Protein AF-0000000072519611 (afdb_homodimer)

Structure (mmCIF, N/CA/C/O backbone):
data_AF-0000000072519611-model_v1
#
loop_
_entity.id
_entity.type
_entity.pdbx_description
1 polymer 'Cytochrome oxidase assembly protein'
#
loop_
_atom_site.group_PDB
_atom_site.id
_atom_site.type_symbol
_atom_site.label_atom_id
_atom_site.label_alt_id
_atom_site.label_comp_id
_atom_site.label_asym_id
_atom_site.label_entity_id
_atom_site.label_seq_id
_atom_site.pdbx_PDB_ins_code
_atom_site.Cartn_x
_atom_site.Cartn_y
_atom_site.Cartn_z
_atom_site.occupancy
_atom_site.B_iso_or_equiv
_atom_site.auth_seq_id
_atom_site.auth_comp_id
_atom_site.auth_asym_id
_atom_site.auth_atom_id
_atom_site.pdbx_PDB_model_num
ATOM 1 N N . MET A 1 1 ? -2.768 25.406 2.92 1 38.28 1 MET A N 1
ATOM 2 C CA . MET A 1 1 ? -3.049 25.375 1.487 1 38.28 1 MET A CA 1
ATOM 3 C C . MET A 1 1 ? -2.926 23.969 0.932 1 38.28 1 MET A C 1
ATOM 5 O O . MET A 1 1 ? -3.004 23.766 -0.281 1 38.28 1 MET A O 1
ATOM 9 N N . VAL A 1 2 ? -2.154 23.047 1.681 1 46.53 2 VAL A N 1
ATOM 10 C CA . VAL A 1 2 ? -1.571 21.812 1.162 1 46.53 2 VAL A CA 1
ATOM 11 C C . VAL A 1 2 ? -2.68 20.875 0.688 1 46.53 2 VAL A C 1
ATOM 13 O O . VAL A 1 2 ? -2.512 20.156 -0.296 1 46.53 2 VAL A O 1
ATOM 16 N N . PHE A 1 3 ? -3.941 21.156 1.319 1 56.16 3 PHE A N 1
ATOM 17 C CA . PHE A 1 3 ? -5.031 20.219 1.105 1 56.16 3 PHE A CA 1
ATOM 18 C C . PHE A 1 3 ? -5.883 20.641 -0.087 1 56.16 3 PHE A C 1
ATOM 20 O O . PHE A 1 3 ? -7.109 20.5 -0.059 1 56.16 3 PHE A O 1
ATOM 27 N N . LYS A 1 4 ? -5.387 21.328 -1.092 1 67.25 4 LYS A N 1
ATOM 28 C CA . LYS A 1 4 ? -6.273 21.828 -2.139 1 67.25 4 LYS A CA 1
ATOM 29 C C . LYS A 1 4 ? -6.719 20.703 -3.066 1 67.25 4 LYS A C 1
ATOM 31 O O . LYS A 1 4 ? -7.812 20.75 -3.631 1 67.25 4 LYS A O 1
ATOM 36 N N . HIS A 1 5 ? -5.926 19.609 -3.137 1 83.75 5 HIS A N 1
ATOM 37 C CA . HIS A 1 5 ? -6.344 18.609 -4.121 1 83.75 5 HIS A CA 1
ATOM 38 C C . HIS A 1 5 ? -6.504 17.234 -3.484 1 83.75 5 HIS A C 1
ATOM 40 O O . HIS A 1 5 ? -6.004 16.25 -4.012 1 83.75 5 HIS A O 1
ATOM 46 N N . LEU A 1 6 ? -7.277 17.188 -2.512 1 85.5 6 LEU A N 1
ATOM 47 C CA . LEU A 1 6 ? -7.5 15.953 -1.755 1 85.5 6 LEU A CA 1
ATOM 48 C C . LEU A 1 6 ? -8.289 14.945 -2.576 1 85.5 6 LEU A C 1
ATOM 50 O O . LEU A 1 6 ? -8.25 13.742 -2.295 1 85.5 6 LEU A O 1
ATOM 54 N N . TRP A 1 7 ? -8.906 15.461 -3.693 1 86.44 7 TRP A N 1
ATOM 55 C CA . TRP A 1 7 ? -9.742 14.609 -4.535 1 86.44 7 TRP A CA 1
ATOM 56 C C . TRP A 1 7 ? -8.875 13.648 -5.355 1 86.44 7 TRP A C 1
ATOM 58 O O . TRP A 1 7 ? -9.383 12.68 -5.922 1 86.44 7 TRP A O 1
ATOM 68 N N . ILE A 1 8 ? -7.652 13.898 -5.438 1 89.75 8 ILE A N 1
ATOM 69 C CA . ILE A 1 8 ? -6.746 13.102 -6.254 1 89.75 8 ILE A CA 1
ATOM 70 C C . ILE A 1 8 ? -6.633 11.695 -5.668 1 89.75 8 ILE A C 1
ATOM 72 O O . ILE A 1 8 ? -6.453 10.719 -6.406 1 89.75 8 ILE A O 1
ATOM 76 N N . PHE A 1 9 ? -6.844 11.477 -4.41 1 93.44 9 PHE A N 1
ATOM 77 C CA . PHE A 1 9 ? -6.586 10.203 -3.764 1 93.44 9 PHE A CA 1
ATOM 78 C C . PHE A 1 9 ? -7.688 9.195 -4.082 1 93.44 9 PHE A C 1
ATOM 80 O O . PHE A 1 9 ? -7.414 8.102 -4.566 1 93.44 9 PHE A O 1
ATOM 87 N N . PRO A 1 10 ? -8.953 9.617 -3.906 1 93.25 10 PRO A N 1
ATOM 88 C CA . PRO A 1 10 ? -9.992 8.656 -4.273 1 93.25 10 PRO A CA 1
ATOM 89 C C . PRO A 1 10 ? -10.047 8.383 -5.773 1 93.25 10 PRO A C 1
ATOM 91 O O . PRO A 1 10 ? -10.344 7.262 -6.191 1 93.25 10 PRO A O 1
ATOM 94 N N . VAL A 1 11 ? -9.766 9.367 -6.535 1 94.81 11 VAL A N 1
ATOM 95 C CA . VAL A 1 11 ? -9.766 9.188 -7.984 1 94.81 11 VAL A CA 1
ATOM 96 C C . VAL A 1 11 ? -8.656 8.227 -8.383 1 94.81 11 VAL A C 1
ATOM 98 O O . VAL A 1 11 ? -8.859 7.344 -9.227 1 94.81 11 VAL A O 1
ATOM 101 N N . THR A 1 12 ? -7.5 8.422 -7.812 1 95.44 12 THR A N 1
ATOM 102 C CA . THR A 1 12 ? -6.379 7.531 -8.094 1 95.44 12 THR A CA 1
ATOM 103 C C . THR A 1 12 ? -6.688 6.109 -7.637 1 95.44 12 THR A C 1
ATOM 105 O O . THR A 1 12 ? -6.391 5.145 -8.344 1 95.44 12 THR A O 1
ATOM 108 N N . ALA A 1 13 ? -7.301 5.953 -6.523 1 96.19 13 ALA A N 1
ATOM 109 C CA . ALA A 1 13 ? -7.668 4.637 -6.004 1 96.19 13 ALA A CA 1
ATOM 110 C C . ALA A 1 13 ? -8.602 3.908 -6.969 1 96.19 13 ALA A C 1
ATOM 112 O O . ALA A 1 13 ? -8.367 2.748 -7.316 1 96.19 13 ALA A O 1
ATOM 113 N N . VAL A 1 14 ? -9.609 4.633 -7.418 1 96.25 14 VAL A N 1
ATOM 114 C CA . VAL A 1 14 ? -10.586 4.035 -8.32 1 96.25 14 VAL A CA 1
ATOM 115 C C . VAL A 1 14 ? -9.93 3.729 -9.664 1 96.25 14 VAL A C 1
ATOM 117 O O . VAL A 1 14 ? -10.203 2.689 -10.273 1 96.25 14 VAL A O 1
ATOM 120 N N . SER A 1 15 ? -9.109 4.617 -10.117 1 95.75 15 SER A N 1
ATOM 121 C CA . SER A 1 15 ? -8.414 4.391 -11.383 1 95.75 15 SER A CA 1
ATOM 122 C C . SER A 1 15 ? -7.547 3.135 -11.32 1 95.75 15 SER A C 1
ATOM 124 O O . SER A 1 15 ? -7.594 2.297 -12.219 1 95.75 15 SER A O 1
ATOM 126 N N . PHE A 1 16 ? -6.793 3.004 -10.25 1 96.62 16 PHE A N 1
ATOM 127 C CA . PHE A 1 16 ? -5.953 1.823 -10.094 1 96.62 16 PHE A CA 1
ATOM 128 C C . PHE A 1 16 ? -6.805 0.563 -9.992 1 96.62 16 PHE A C 1
ATOM 130 O O . PHE A 1 16 ? -6.43 -0.487 -10.523 1 96.62 16 PHE A O 1
ATOM 137 N N . LEU A 1 17 ? -7.875 0.682 -9.305 1 94.75 17 LEU A N 1
ATOM 138 C CA . LEU A 1 17 ? -8.773 -0.46 -9.18 1 94.75 17 LEU A CA 1
ATOM 139 C C . LEU A 1 17 ? -9.281 -0.905 -10.547 1 94.75 17 LEU A C 1
ATOM 141 O O . LEU A 1 17 ? -9.258 -2.096 -10.867 1 94.75 17 LEU A O 1
ATOM 145 N N . LEU A 1 18 ? -9.68 0.044 -11.352 1 93.38 18 LEU A N 1
ATOM 146 C CA . LEU A 1 18 ? -10.211 -0.25 -12.672 1 93.38 18 LEU A CA 1
ATOM 147 C C . LEU A 1 18 ? -9.125 -0.801 -13.586 1 93.38 18 LEU A C 1
ATOM 149 O O . LEU A 1 18 ? -9.359 -1.755 -14.336 1 93.38 18 LEU A O 1
ATOM 153 N N . ILE A 1 19 ? -7.984 -0.22 -13.539 1 93 19 ILE A N 1
ATOM 154 C CA . ILE A 1 19 ? -6.863 -0.692 -14.336 1 93 19 ILE A CA 1
ATOM 155 C C . ILE A 1 19 ? -6.516 -2.127 -13.945 1 93 19 ILE A C 1
ATOM 157 O O . ILE A 1 19 ? -6.266 -2.971 -14.805 1 93 19 ILE A O 1
ATOM 161 N N . GLY A 1 20 ? -6.488 -2.381 -12.68 1 91.62 20 GLY A N 1
ATOM 162 C CA . GLY A 1 20 ? -6.203 -3.73 -12.211 1 91.62 20 GLY A CA 1
ATOM 163 C C . GLY A 1 20 ? -7.246 -4.742 -12.641 1 91.62 20 GLY A C 1
ATOM 164 O O . GLY A 1 20 ? -6.906 -5.801 -13.18 1 91.62 20 GLY A O 1
ATOM 165 N N . MET A 1 21 ? -8.5 -4.395 -12.445 1 88.25 21 MET A N 1
ATOM 166 C CA . MET A 1 21 ? -9.594 -5.316 -12.75 1 88.25 21 MET A CA 1
ATOM 167 C C . MET A 1 21 ? -9.711 -5.531 -14.258 1 88.25 21 MET A C 1
ATOM 169 O O . MET A 1 21 ? -9.742 -6.668 -14.727 1 88.25 21 MET A O 1
ATOM 173 N N . PHE A 1 22 ? -9.695 -4.473 -14.969 1 87.5 22 PHE A N 1
ATOM 174 C CA . PHE A 1 22 ? -9.891 -4.59 -16.406 1 87.5 22 PHE A CA 1
ATOM 175 C C . PHE A 1 22 ? -8.594 -4.996 -17.094 1 87.5 22 PHE A C 1
ATOM 177 O O . PHE A 1 22 ? -8.617 -5.703 -18.109 1 87.5 22 PHE A O 1
ATOM 184 N N . GLY A 1 23 ? -7.465 -4.535 -16.594 1 86.19 23 GLY A N 1
ATOM 185 C CA . GLY A 1 23 ? -6.191 -4.949 -17.156 1 86.19 23 GLY A CA 1
ATOM 186 C C . GLY A 1 23 ? -5.969 -6.445 -17.094 1 86.19 23 GLY A C 1
ATOM 187 O O . GLY A 1 23 ? -5.633 -7.074 -18.094 1 86.19 23 GLY A O 1
ATOM 188 N N . GLY A 1 24 ? -6.117 -6.926 -15.906 1 83.38 24 GLY A N 1
ATOM 189 C CA . GLY A 1 24 ? -6.012 -8.367 -15.758 1 83.38 24 GLY A CA 1
ATOM 190 C C . GLY A 1 24 ? -6.965 -9.133 -16.656 1 83.38 24 GLY A C 1
ATOM 191 O O . GLY A 1 24 ? -6.582 -10.133 -17.266 1 83.38 24 GLY A O 1
ATOM 192 N N . TYR A 1 25 ? -8.156 -8.625 -16.766 1 82.81 25 TYR A N 1
ATOM 193 C CA . TYR A 1 25 ? -9.172 -9.258 -17.594 1 82.81 25 TYR A CA 1
ATOM 194 C C . TYR A 1 25 ? -8.773 -9.234 -19.062 1 82.81 25 TYR A C 1
ATOM 196 O O . TYR A 1 25 ? -8.836 -10.258 -19.75 1 82.81 25 TYR A O 1
ATOM 204 N N . ILE A 1 26 ? -8.367 -8.094 -19.547 1 83.5 26 ILE A N 1
ATOM 205 C CA . ILE A 1 26 ? -8.016 -7.91 -20.938 1 83.5 26 ILE A CA 1
ATOM 206 C C . ILE A 1 26 ? -6.836 -8.812 -21.297 1 83.5 26 ILE A C 1
ATOM 208 O O . ILE A 1 26 ? -6.844 -9.477 -22.344 1 83.5 26 ILE A O 1
ATOM 212 N N . ILE A 1 27 ? -5.875 -8.914 -20.469 1 84.06 27 ILE A N 1
ATOM 213 C CA . ILE A 1 27 ? -4.691 -9.727 -20.719 1 84.06 27 ILE A CA 1
ATOM 214 C C . ILE A 1 27 ? -5.07 -11.211 -20.688 1 84.06 27 ILE A C 1
ATOM 216 O O . ILE A 1 27 ? -4.633 -11.984 -21.547 1 84.06 27 ILE A O 1
ATOM 220 N N . GLY A 1 28 ? -5.879 -11.578 -19.75 1 82.44 28 GLY A N 1
ATOM 221 C CA . GLY A 1 28 ? -6.309 -12.961 -19.641 1 82.44 28 GLY A CA 1
ATOM 222 C C . GLY A 1 28 ? -7.094 -13.438 -20.844 1 82.44 28 GLY A C 1
ATOM 223 O O . GLY A 1 28 ? -6.895 -14.555 -21.312 1 82.44 28 GLY A O 1
ATOM 224 N N . VAL A 1 29 ? -7.996 -12.625 -21.297 1 80.75 29 VAL A N 1
ATOM 225 C CA . VAL A 1 29 ? -8.766 -12.953 -22.484 1 80.75 29 VAL A CA 1
ATOM 226 C C . VAL A 1 29 ? -7.84 -13.008 -23.703 1 80.75 29 VAL A C 1
ATOM 228 O O . VAL A 1 29 ? -7.945 -13.914 -24.531 1 80.75 29 VAL A O 1
ATOM 231 N N . GLY A 1 30 ? -6.984 -12.078 -23.781 1 82.69 30 GLY A N 1
ATOM 232 C CA . GLY A 1 30 ? -6.062 -12 -24.906 1 82.69 30 GLY A CA 1
ATOM 233 C C . GLY A 1 30 ? -5.129 -13.195 -24.984 1 82.69 30 GLY A C 1
ATOM 234 O O . GLY A 1 30 ? -4.75 -13.617 -26.078 1 82.69 30 GLY A O 1
ATOM 235 N N . THR A 1 31 ? -4.738 -13.781 -23.844 1 82.44 31 THR A N 1
ATOM 236 C CA . THR A 1 31 ? -3.812 -14.906 -23.828 1 82.44 31 THR A CA 1
ATOM 237 C C . THR A 1 31 ? -4.57 -16.234 -23.875 1 82.44 31 THR A C 1
ATOM 239 O O . THR A 1 31 ? -3.963 -17.312 -23.875 1 82.44 31 THR A O 1
ATOM 242 N N . GLY A 1 32 ? -5.949 -16.141 -23.844 1 80.31 32 GLY A N 1
ATOM 243 C CA . GLY A 1 32 ? -6.781 -17.328 -24 1 80.31 32 GLY A CA 1
ATOM 244 C C . GLY A 1 32 ? -7.02 -18.078 -22.703 1 80.31 32 GLY A C 1
ATOM 245 O O . GLY A 1 32 ? -7.395 -19.25 -22.719 1 80.31 32 GLY A O 1
ATOM 246 N N . HIS A 1 33 ? -6.695 -17.547 -21.594 1 76.19 33 HIS A N 1
ATOM 247 C CA . HIS A 1 33 ? -6.855 -18.219 -20.312 1 76.19 33 HIS A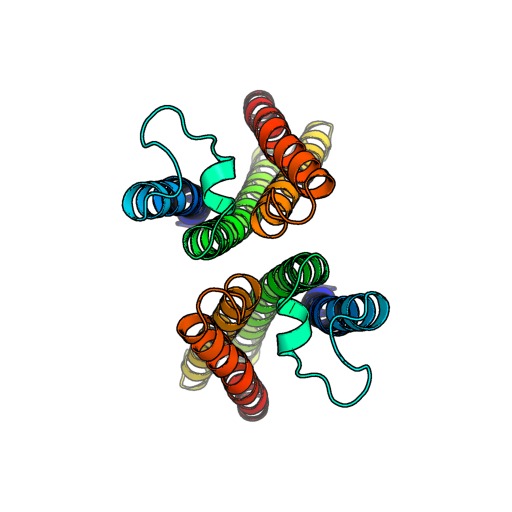 CA 1
ATOM 248 C C . HIS A 1 33 ? -8.328 -18.375 -19.953 1 76.19 33 HIS A C 1
ATOM 250 O O . HIS A 1 33 ? -8.711 -19.344 -19.297 1 76.19 33 HIS A O 1
ATOM 256 N N . TYR A 1 34 ? -9.172 -17.406 -20.219 1 72.75 34 TYR A N 1
ATOM 257 C CA . TYR A 1 34 ? -10.602 -17.484 -19.953 1 72.75 34 TYR A CA 1
ATOM 258 C C . TYR A 1 34 ? -11.406 -16.812 -21.062 1 72.75 34 TYR A C 1
ATOM 260 O O . TYR A 1 34 ? -10.867 -15.984 -21.812 1 72.75 34 TYR A O 1
ATOM 268 N N . PRO A 1 35 ? -12.711 -17.328 -21.109 1 72.12 35 PRO A N 1
ATOM 269 C CA . PRO A 1 35 ? -13.562 -16.75 -22.156 1 72.12 35 PRO A CA 1
ATOM 270 C C . PRO A 1 35 ?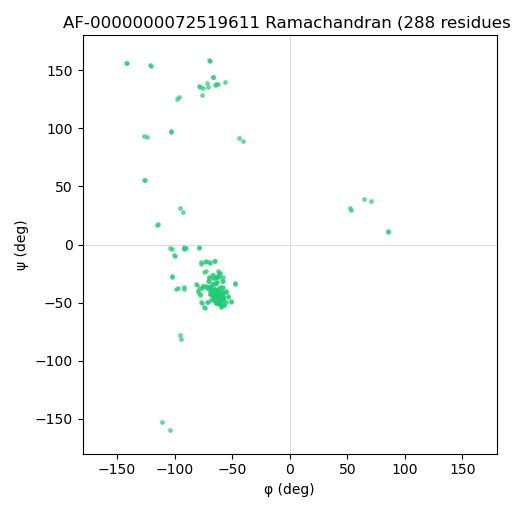 -13.867 -15.273 -21.922 1 72.12 35 PRO A C 1
ATOM 272 O O . PRO A 1 35 ? -13.844 -14.805 -20.797 1 72.12 35 PRO A O 1
ATOM 275 N N . ALA A 1 36 ? -13.914 -14.641 -23.078 1 73.19 36 ALA A N 1
ATOM 276 C CA . ALA A 1 36 ? -14.195 -13.211 -23.031 1 73.19 36 ALA A CA 1
ATOM 277 C C . ALA A 1 36 ? -15.562 -12.945 -22.406 1 73.19 36 ALA A C 1
ATOM 279 O O . ALA A 1 36 ? -15.781 -11.906 -21.781 1 73.19 36 ALA A O 1
ATOM 280 N N . ILE A 1 37 ? -16.375 -13.938 -22.516 1 68.38 37 ILE A N 1
ATOM 281 C CA . ILE A 1 37 ? -17.75 -13.711 -22.078 1 68.38 37 ILE A CA 1
ATOM 282 C C . ILE A 1 37 ? -17.906 -14.219 -20.641 1 68.38 37 ILE A C 1
ATOM 284 O O . ILE A 1 37 ? -17.562 -15.359 -20.344 1 68.38 37 ILE A O 1
ATOM 288 N N . LEU A 1 38 ? -18.438 -13.344 -19.609 1 60.12 38 LEU A N 1
ATOM 289 C CA . LEU A 1 38 ? -18.859 -13.531 -18.234 1 60.12 38 LEU A CA 1
ATOM 290 C C . LEU A 1 38 ? -17.688 -13.938 -17.359 1 60.12 38 LEU A C 1
ATOM 292 O O . LEU A 1 38 ? -17.75 -14.961 -16.672 1 60.12 38 LEU A O 1
ATOM 296 N N . PRO A 1 39 ? -16.531 -13.445 -17.5 1 58.66 39 PRO A N 1
ATOM 297 C CA . PRO A 1 39 ? -15.453 -13.883 -16.625 1 58.66 39 PRO A CA 1
ATOM 298 C C . PRO A 1 39 ? -15.602 -13.352 -15.195 1 58.66 39 PRO A C 1
ATOM 300 O O . PRO A 1 39 ? -16.219 -12.312 -14.984 1 58.66 39 PRO A O 1
ATOM 303 N N . PHE A 1 40 ? -15.305 -14.258 -14.266 1 62.66 40 PHE A N 1
ATOM 304 C CA . PHE A 1 40 ? -15.289 -13.836 -12.867 1 62.66 40 PHE A CA 1
ATOM 305 C C . PHE A 1 40 ? -14.203 -12.797 -12.625 1 62.66 40 PHE A C 1
ATOM 307 O O . PHE A 1 40 ? -13.156 -12.828 -13.273 1 62.66 40 PHE A O 1
ATOM 314 N N . ILE A 1 41 ? -14.5 -11.867 -11.922 1 62.66 41 ILE A N 1
ATOM 315 C CA . ILE A 1 41 ? -13.547 -10.836 -11.516 1 62.66 41 ILE A CA 1
ATOM 316 C C . ILE A 1 41 ? -12.266 -11.492 -11.008 1 62.66 41 ILE A C 1
ATOM 318 O O . ILE A 1 41 ? -11.164 -11.016 -11.297 1 62.66 41 ILE A O 1
ATOM 322 N N . SER A 1 42 ? -12.445 -12.586 -10.414 1 65.31 42 SER A N 1
ATOM 323 C CA . SER A 1 42 ? -11.305 -13.242 -9.781 1 65.31 42 SER A CA 1
ATOM 324 C C . SER A 1 42 ? -10.422 -13.938 -10.812 1 65.31 42 SER A C 1
ATOM 326 O O . SER A 1 42 ? -9.266 -14.281 -10.523 1 65.31 42 SER A O 1
ATOM 328 N N . ASP A 1 43 ? -11.008 -14.094 -11.992 1 67.88 43 ASP A N 1
ATOM 329 C CA . ASP A 1 43 ? -10.211 -14.719 -13.039 1 67.88 43 ASP A CA 1
ATOM 330 C C . ASP A 1 43 ? -8.992 -13.859 -13.391 1 67.88 43 ASP A C 1
ATOM 332 O O . ASP A 1 43 ? -7.965 -14.375 -13.828 1 67.88 43 ASP A O 1
ATOM 336 N N . GLY A 1 44 ? -9.094 -12.609 -13.211 1 66.25 44 GLY A N 1
ATOM 337 C CA . GLY A 1 44 ? -8.008 -11.688 -13.508 1 66.25 44 GLY A CA 1
ATOM 338 C C . GLY A 1 44 ? -6.801 -11.891 -12.609 1 66.25 44 GLY A C 1
ATOM 339 O O . GLY A 1 44 ? -5.699 -11.445 -12.93 1 66.25 44 GLY A O 1
ATOM 340 N N . GLY A 1 45 ? -7 -12.602 -11.578 1 65.81 45 GLY A N 1
ATOM 341 C CA . GLY A 1 45 ? -5.93 -12.875 -10.625 1 65.81 45 GLY A CA 1
ATOM 342 C C . GLY A 1 45 ? -5.539 -14.336 -10.57 1 65.81 45 GLY A C 1
ATOM 343 O O . GLY A 1 45 ? -4.848 -14.766 -9.641 1 65.81 45 GLY A O 1
ATOM 344 N N . ALA A 1 46 ? -5.945 -14.992 -11.586 1 71.06 46 ALA A N 1
ATOM 345 C CA . ALA A 1 46 ? -5.805 -16.438 -11.453 1 71.06 46 ALA A CA 1
ATOM 346 C C . ALA A 1 46 ? -4.543 -16.938 -12.156 1 71.06 46 ALA A C 1
ATOM 348 O O . ALA A 1 46 ? -3.838 -17.812 -11.641 1 71.06 46 ALA A O 1
ATOM 349 N N . TYR A 1 47 ? -4.246 -16.344 -13.305 1 79 47 TYR A N 1
ATOM 350 C CA . TYR A 1 47 ? -3.129 -16.875 -14.086 1 79 47 TYR A CA 1
ATOM 351 C C . TYR A 1 47 ? -2.059 -15.805 -14.297 1 79 47 TYR A C 1
ATOM 353 O O . TYR A 1 47 ? -2.352 -14.609 -14.273 1 79 47 TYR A O 1
ATOM 361 N N . LYS A 1 48 ? -0.812 -16.312 -14.477 1 80.56 48 LYS A N 1
ATOM 362 C CA . LYS A 1 48 ? 0.276 -15.414 -14.844 1 80.56 48 LYS A CA 1
ATOM 363 C C . LYS A 1 48 ? 0.219 -15.055 -16.328 1 80.56 48 LYS A C 1
ATOM 365 O O . LYS A 1 48 ? -0.143 -15.891 -17.156 1 80.56 48 LYS A O 1
ATOM 370 N N . PRO A 1 49 ? 0.415 -13.75 -16.688 1 84.69 49 PRO A N 1
ATOM 371 C CA . PRO A 1 49 ? 0.953 -12.625 -15.93 1 84.69 49 PRO A CA 1
ATOM 372 C C . PRO A 1 49 ? -0.138 -11.703 -15.391 1 84.69 49 PRO A C 1
ATOM 374 O O . PRO A 1 49 ? 0.155 -10.758 -14.648 1 84.69 49 PRO A O 1
ATOM 377 N N . GLU A 1 50 ? -1.363 -11.922 -15.828 1 86.31 50 GLU A N 1
ATOM 378 C CA . GLU A 1 50 ? -2.459 -11.023 -15.484 1 86.31 50 GLU A CA 1
ATOM 379 C C . GLU A 1 50 ? -2.637 -10.93 -13.969 1 86.31 50 GLU A C 1
ATOM 381 O O . GLU A 1 50 ? -3.014 -9.875 -13.453 1 86.31 50 GLU A O 1
ATOM 386 N N . ALA A 1 51 ? -2.324 -12 -13.312 1 87.81 51 ALA A N 1
ATOM 387 C CA . ALA A 1 51 ? -2.469 -12 -11.859 1 87.81 51 ALA A CA 1
ATOM 388 C C . ALA A 1 51 ? -1.525 -10.984 -11.211 1 87.81 51 ALA A C 1
ATOM 390 O O . ALA A 1 51 ? -1.886 -10.328 -10.234 1 87.81 51 ALA A O 1
ATOM 391 N N . SER A 1 52 ? -0.331 -10.898 -11.742 1 90.75 52 SER A N 1
ATOM 392 C CA . SER A 1 52 ? 0.646 -9.953 -11.211 1 90.75 52 SER A CA 1
ATOM 393 C C . SER A 1 52 ? 0.205 -8.516 -11.445 1 90.75 52 SER A C 1
ATOM 395 O O . SER A 1 52 ? 0.368 -7.66 -10.57 1 90.75 52 SER A O 1
ATOM 397 N N . ILE A 1 53 ? -0.273 -8.25 -12.594 1 90.19 53 ILE A N 1
ATOM 398 C CA . ILE A 1 53 ? -0.762 -6.914 -12.93 1 90.19 53 ILE A CA 1
ATOM 399 C C . ILE A 1 53 ? -1.977 -6.578 -12.062 1 90.19 53 ILE A C 1
ATOM 401 O O . ILE A 1 53 ? -2.061 -5.488 -11.492 1 90.19 53 ILE A O 1
ATOM 405 N N . PHE A 1 54 ? -2.938 -7.566 -12.031 1 91 54 PHE A N 1
ATOM 406 C CA . PHE A 1 54 ? -4.102 -7.445 -11.156 1 91 54 PHE A CA 1
ATOM 407 C C . PHE A 1 54 ? -3.676 -7.121 -9.734 1 91 54 PHE A C 1
ATOM 409 O O . PHE A 1 54 ? -4.148 -6.145 -9.141 1 91 54 PHE A O 1
ATOM 416 N N . GLY A 1 55 ? -2.738 -7.844 -9.188 1 93.12 55 GLY A N 1
ATOM 417 C CA . GLY A 1 55 ? -2.268 -7.664 -7.828 1 93.12 55 GLY A CA 1
ATOM 418 C C . GLY A 1 55 ? -1.586 -6.328 -7.605 1 93.12 55 GLY A C 1
ATOM 419 O O . GLY A 1 55 ? -1.841 -5.652 -6.605 1 93.12 55 GLY A O 1
ATOM 420 N N . GLN A 1 56 ? -0.749 -5.98 -8.492 1 94.75 56 GLN A N 1
ATOM 421 C CA . GLN A 1 56 ? -0.009 -4.727 -8.383 1 94.75 56 GLN A CA 1
ATOM 422 C C . GLN A 1 56 ? -0.956 -3.535 -8.273 1 94.75 56 GLN A C 1
ATOM 424 O O . GLN A 1 56 ? -0.834 -2.725 -7.348 1 94.75 56 GLN A O 1
ATOM 429 N N . PHE A 1 57 ? -1.863 -3.439 -9.148 1 95.94 57 PHE A N 1
ATOM 430 C CA . PHE A 1 57 ? -2.727 -2.266 -9.219 1 95.94 57 PHE A CA 1
ATOM 431 C C . PHE A 1 57 ? -3.762 -2.293 -8.102 1 95.94 57 PHE A C 1
ATOM 433 O O . PHE A 1 57 ? -4.156 -1.244 -7.582 1 95.94 57 PHE A O 1
ATOM 440 N N . LEU A 1 58 ? -4.254 -3.459 -7.738 1 95.75 58 LEU A N 1
ATOM 441 C CA . LEU A 1 58 ? -5.184 -3.541 -6.617 1 95.75 58 LEU A CA 1
ATOM 442 C C . LEU A 1 58 ? -4.504 -3.119 -5.316 1 95.75 58 LEU A C 1
ATOM 444 O O . LEU A 1 58 ? -5.125 -2.469 -4.473 1 95.75 58 LEU A O 1
ATOM 448 N N . ASN A 1 59 ? -3.258 -3.564 -5.113 1 97.44 59 ASN A N 1
ATOM 449 C CA . ASN A 1 59 ? -2.535 -3.127 -3.926 1 97.44 59 ASN A CA 1
ATOM 450 C C . ASN A 1 59 ? -2.332 -1.613 -3.918 1 97.44 59 ASN A C 1
ATOM 452 O O . ASN A 1 59 ? -2.449 -0.972 -2.873 1 97.44 59 ASN A O 1
ATOM 456 N N . LEU A 1 60 ? -2.029 -1.04 -5.066 1 97.19 60 LEU A N 1
ATOM 457 C CA . LEU A 1 60 ? -1.922 0.412 -5.152 1 97.19 60 LEU A CA 1
ATOM 458 C C . LEU A 1 60 ? -3.26 1.076 -4.844 1 97.19 60 LEU A C 1
ATOM 460 O O . LEU A 1 60 ? -3.307 2.094 -4.148 1 97.19 60 LEU A O 1
ATOM 464 N N . ALA A 1 61 ? -4.277 0.5 -5.395 1 97.38 61 ALA A N 1
ATOM 465 C CA . ALA A 1 61 ? -5.617 1.015 -5.109 1 97.38 61 ALA A CA 1
ATOM 466 C C . ALA A 1 61 ? -5.91 0.983 -3.613 1 97.38 61 ALA A C 1
ATOM 468 O O . ALA A 1 61 ? -6.434 1.95 -3.055 1 97.38 61 ALA A O 1
ATOM 469 N N . ALA A 1 62 ? -5.582 -0.155 -3 1 97.62 62 ALA A N 1
ATOM 470 C CA . ALA A 1 62 ? -5.805 -0.297 -1.564 1 97.62 62 ALA A CA 1
ATOM 471 C C . ALA A 1 62 ? -5.07 0.791 -0.785 1 97.62 62 ALA A C 1
ATOM 473 O O . ALA A 1 62 ? -5.605 1.343 0.178 1 97.62 62 ALA A O 1
ATOM 474 N N . PHE A 1 63 ? -3.908 1.055 -1.199 1 97.19 63 PHE A N 1
ATOM 475 C CA . PHE A 1 63 ? -3.09 2.072 -0.551 1 97.19 63 PHE A CA 1
ATOM 476 C C . PHE A 1 63 ? -3.762 3.438 -0.628 1 97.19 63 PHE A C 1
ATOM 478 O O . PHE A 1 63 ? -3.922 4.113 0.39 1 97.19 63 PHE A O 1
ATOM 485 N N . PHE A 1 64 ? -4.164 3.875 -1.751 1 97 64 PHE A N 1
ATOM 486 C CA . PHE A 1 64 ? -4.789 5.18 -1.926 1 97 64 PHE A CA 1
ATOM 487 C C . PHE A 1 64 ? -6.176 5.203 -1.294 1 97 64 PHE A C 1
ATOM 489 O O . PHE A 1 64 ? -6.652 6.258 -0.867 1 97 64 PHE A O 1
ATOM 496 N N . TYR A 1 65 ? -6.777 4.016 -1.262 1 97.56 65 TYR A N 1
ATOM 497 C CA . TYR A 1 65 ? -8.078 3.906 -0.604 1 97.56 65 TYR A CA 1
ATOM 498 C C . TYR A 1 65 ? -7.957 4.195 0.888 1 97.56 65 TYR A C 1
ATOM 500 O O . TYR A 1 65 ? -8.75 4.953 1.446 1 97.56 65 TYR A O 1
ATOM 508 N N . VAL A 1 66 ? -6.961 3.672 1.534 1 97.44 66 VAL A N 1
ATOM 509 C CA . VAL A 1 66 ? -6.734 3.904 2.957 1 97.44 66 VAL A CA 1
ATOM 510 C C . VAL A 1 66 ? -6.52 5.395 3.207 1 97.44 66 VAL A C 1
ATOM 512 O O . VAL A 1 66 ? -7.078 5.957 4.156 1 97.44 66 VAL A O 1
ATOM 515 N N . ILE A 1 67 ? -5.73 6.008 2.381 1 96 67 ILE A N 1
ATOM 516 C CA . ILE A 1 67 ? -5.453 7.434 2.516 1 96 67 ILE A CA 1
ATOM 517 C C . ILE A 1 67 ? -6.746 8.234 2.357 1 96 67 ILE A C 1
ATOM 519 O O . ILE A 1 67 ? -7.016 9.148 3.135 1 96 67 ILE A O 1
ATOM 523 N N . SER A 1 68 ? -7.527 7.863 1.345 1 96.56 68 SER A N 1
ATOM 524 C CA . SER A 1 68 ? -8.789 8.547 1.084 1 96.56 68 SER A CA 1
ATOM 525 C C . SER A 1 68 ? -9.727 8.453 2.283 1 96.56 68 SER A C 1
ATOM 527 O O . SER A 1 68 ? -10.367 9.438 2.658 1 96.56 68 SER A O 1
ATOM 529 N N . ILE A 1 69 ? -9.766 7.285 2.885 1 97 69 ILE A N 1
ATOM 530 C CA . ILE A 1 69 ? -10.648 7.039 4.02 1 97 69 ILE A CA 1
ATOM 531 C C . ILE A 1 69 ? -10.195 7.871 5.215 1 97 69 ILE A C 1
ATOM 533 O O . ILE A 1 69 ? -11.023 8.461 5.918 1 97 69 ILE A O 1
ATOM 537 N N . TYR A 1 70 ? -8.945 7.883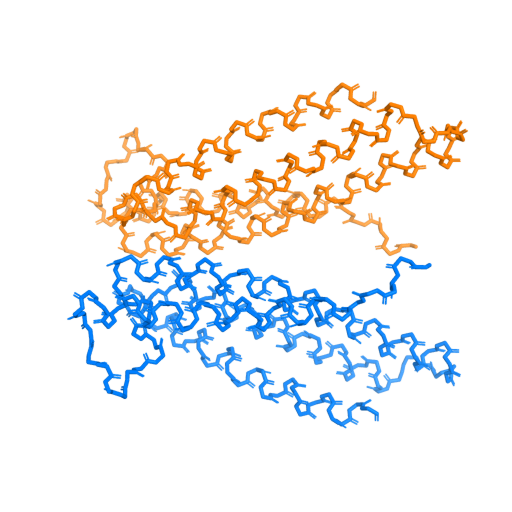 5.453 1 95.81 70 TYR A N 1
ATOM 538 C CA . TYR A 1 70 ? -8.406 8.656 6.562 1 95.81 70 TYR A CA 1
ATOM 539 C C . TYR A 1 70 ? -8.711 10.141 6.391 1 95.81 70 TYR A C 1
ATOM 541 O O . TYR A 1 70 ? -9.148 10.805 7.336 1 95.81 70 TYR A O 1
ATOM 549 N N . ILE A 1 71 ? -8.422 10.641 5.184 1 94.69 71 ILE A N 1
ATOM 550 C CA . ILE A 1 71 ? -8.672 12.047 4.883 1 94.69 71 ILE A CA 1
ATOM 551 C C . ILE A 1 71 ? -10.148 12.359 5.094 1 94.69 71 ILE A C 1
ATOM 553 O O . ILE A 1 71 ? -10.492 13.406 5.66 1 94.69 71 ILE A O 1
ATOM 557 N N . ARG A 1 72 ? -11.031 11.477 4.594 1 94.25 72 ARG A N 1
ATOM 558 C CA . ARG A 1 72 ? -12.469 11.688 4.754 1 94.25 72 ARG A CA 1
ATOM 559 C C . ARG A 1 72 ? -12.844 11.75 6.23 1 94.25 72 ARG A C 1
ATOM 561 O O . ARG A 1 72 ? -13.672 12.57 6.629 1 94.25 72 ARG A O 1
ATOM 568 N N . HIS A 1 73 ? -12.281 10.883 7.027 1 93.5 73 HIS A N 1
ATOM 569 C CA . HIS A 1 73 ? -12.508 10.914 8.469 1 93.5 73 HIS A CA 1
ATOM 570 C C . HIS A 1 73 ? -12.094 12.258 9.062 1 93.5 73 HIS A C 1
ATOM 572 O O . HIS A 1 73 ? -12.844 12.852 9.844 1 93.5 73 HIS A O 1
ATOM 578 N N . LEU A 1 74 ? -10.906 12.758 8.68 1 92.06 74 LEU A N 1
ATOM 579 C CA . LEU A 1 74 ? -10.414 14.039 9.172 1 92.06 74 LEU A CA 1
ATOM 580 C C . LEU A 1 74 ? -11.352 15.172 8.758 1 92.06 74 LEU A C 1
ATOM 582 O O . LEU A 1 74 ? -11.562 16.109 9.523 1 92.06 74 LEU A O 1
ATOM 586 N N . GLN A 1 75 ? -11.797 15.094 7.555 1 90.62 75 GLN A N 1
ATOM 587 C CA . GLN A 1 75 ? -12.727 16.109 7.059 1 90.62 75 GLN A CA 1
ATOM 588 C C . GLN A 1 75 ? -13.992 16.156 7.91 1 90.62 75 GLN A C 1
ATOM 590 O O . GLN A 1 75 ? -14.492 17.234 8.227 1 90.62 75 GLN A O 1
ATOM 595 N N . ILE A 1 76 ? -14.516 15.023 8.234 1 90 76 ILE A N 1
ATOM 596 C CA . ILE A 1 76 ? -15.727 14.938 9.047 1 90 76 ILE A CA 1
ATOM 597 C C . ILE A 1 76 ? -15.461 15.508 10.438 1 90 76 ILE A C 1
ATOM 599 O O . ILE A 1 76 ? -16.25 16.297 10.953 1 90 76 ILE A O 1
ATOM 603 N N . VAL A 1 77 ? -14.336 15.102 10.984 1 87.94 77 VAL A N 1
ATOM 604 C CA . VAL A 1 77 ? -13.984 15.555 12.328 1 87.94 77 VAL A CA 1
ATOM 605 C C . VAL A 1 77 ? -13.789 17.078 12.32 1 87.94 77 VAL A C 1
ATOM 607 O O . VAL A 1 77 ? -14.258 17.766 13.227 1 87.94 77 VAL A O 1
ATOM 610 N N . ALA A 1 78 ? -13.094 17.547 11.32 1 86.5 78 ALA A N 1
ATOM 611 C CA . ALA A 1 78 ? -12.859 18.984 11.211 1 86.5 78 ALA A CA 1
ATOM 612 C C . ALA A 1 78 ? -14.164 19.734 11.016 1 86.5 78 ALA A C 1
ATOM 614 O O . ALA A 1 78 ? -14.352 20.828 11.578 1 86.5 78 ALA A O 1
ATOM 615 N N . TYR A 1 79 ? -15.023 19.203 10.203 1 85.12 79 TYR A N 1
ATOM 616 C CA . TYR A 1 79 ? -16.297 19.859 9.922 1 85.12 79 TYR A CA 1
ATOM 617 C C . TYR A 1 79 ? -17.156 19.953 11.188 1 85.12 79 TYR A C 1
ATOM 619 O O . TYR A 1 79 ? -17.609 21.031 11.547 1 85.12 79 TYR A O 1
ATOM 627 N N . TYR A 1 80 ? -17.344 18.938 11.914 1 82.06 80 TYR A N 1
ATOM 628 C CA . TYR A 1 80 ? -18.25 18.891 13.047 1 82.06 80 TYR A CA 1
ATOM 629 C C . TYR A 1 80 ? -17.625 19.531 14.281 1 82.06 80 TYR A C 1
ATOM 631 O O . TYR A 1 80 ? -18.312 20.156 15.086 1 82.06 80 TYR A O 1
ATOM 639 N N . GLU A 1 81 ? -16.344 19.297 14.469 1 78.81 81 GLU A N 1
ATOM 640 C CA . GLU A 1 81 ? -15.68 19.891 15.625 1 78.81 81 GLU A CA 1
ATOM 641 C C . GLU A 1 81 ? -15.469 21.391 15.438 1 78.81 81 GLU A C 1
ATOM 643 O O . GLU A 1 81 ? -15.789 22.188 16.312 1 78.81 81 GLU A O 1
ATOM 648 N N . ASP A 1 82 ? -14.867 21.734 14.398 1 73.75 82 ASP A N 1
ATOM 649 C CA . ASP A 1 82 ? -14.453 23.109 14.195 1 73.75 82 ASP A CA 1
ATOM 650 C C . ASP A 1 82 ? -15.641 23.984 13.805 1 73.75 82 ASP A C 1
ATOM 652 O O . ASP A 1 82 ? -15.75 25.125 14.258 1 73.75 82 ASP A O 1
ATOM 656 N N . HIS A 1 83 ? -16.516 23.359 12.992 1 73.19 83 HIS A N 1
ATOM 657 C CA . HIS A 1 83 ? -17.531 24.25 12.43 1 73.19 83 HIS A CA 1
ATOM 658 C C . HIS A 1 83 ? -18.781 24.281 13.312 1 73.19 83 HIS A C 1
ATOM 660 O O . HIS A 1 83 ? -19.359 25.344 13.523 1 73.19 83 HIS A O 1
ATOM 666 N N . LEU A 1 84 ? -19.016 23.109 13.828 1 72.62 84 LEU A N 1
ATOM 667 C CA . LEU A 1 84 ? -20.281 23.062 14.57 1 72.62 84 LEU A CA 1
ATOM 668 C C . LEU A 1 84 ? -20.016 23.078 16.078 1 72.62 84 LEU A C 1
ATOM 670 O O . LEU A 1 84 ? -20.953 23.219 16.859 1 72.62 84 LEU A O 1
ATOM 674 N N . HIS A 1 85 ? -18.672 23.062 16.438 1 75.19 85 HIS A N 1
ATOM 675 C CA . HIS A 1 85 ? -18.25 23.094 17.828 1 75.19 85 HIS A CA 1
ATOM 676 C C . HIS A 1 85 ? -18.938 21.984 18.625 1 75.19 85 HIS A C 1
ATOM 678 O O . HIS A 1 85 ? -19.344 22.203 19.766 1 75.19 85 HIS A O 1
ATOM 684 N N . TRP A 1 86 ? -19.188 20.984 17.891 1 68.12 86 TRP A N 1
ATOM 685 C CA . TRP A 1 86 ? -19.812 19.859 18.562 1 68.12 86 TRP A CA 1
ATOM 686 C C . TRP A 1 86 ? -18.797 19.078 19.391 1 68.12 86 TRP A C 1
ATOM 688 O O . TRP A 1 86 ? -17.625 19 19 1 68.12 86 TRP A O 1
ATOM 698 N N . GLU A 1 87 ? -19.031 18.781 20.719 1 73.56 87 GLU A N 1
ATOM 699 C CA . GLU A 1 87 ? -18.188 17.875 21.484 1 73.56 87 GLU A CA 1
ATOM 700 C C . GLU A 1 87 ? -18.094 16.5 20.828 1 73.56 87 GLU A C 1
ATOM 702 O O . GLU A 1 87 ? -18.969 16.109 20.078 1 73.56 87 GLU A O 1
ATOM 707 N N . ARG A 1 88 ? -16.891 15.992 20.891 1 71.38 88 ARG A N 1
ATOM 708 C CA . ARG A 1 88 ? -16.781 14.625 20.391 1 71.38 88 ARG A CA 1
ATOM 709 C C . ARG A 1 88 ? -17.969 13.781 20.812 1 71.38 88 ARG A C 1
ATOM 711 O O . ARG A 1 88 ? -18.141 13.5 22 1 71.38 88 ARG A O 1
ATOM 718 N N . THR A 1 89 ? -18.984 13.773 20.047 1 81.19 89 THR A N 1
ATOM 719 C CA . THR A 1 89 ? -20.266 13.117 20.266 1 81.19 89 THR A CA 1
ATOM 720 C C . THR A 1 89 ? -20.391 11.852 19.422 1 81.19 89 THR A C 1
ATOM 722 O O . THR A 1 89 ? -19.375 11.305 18.969 1 81.19 89 THR A O 1
ATOM 725 N N . ARG A 1 90 ? -21.531 11.43 19.219 1 84.06 90 ARG A N 1
ATOM 726 C CA . ARG A 1 90 ? -21.891 10.227 18.484 1 84.06 90 ARG A CA 1
ATOM 727 C C . ARG A 1 90 ? -21.359 10.258 17.062 1 84.06 90 ARG A C 1
ATOM 729 O O . ARG A 1 90 ? -20.953 9.219 16.516 1 84.06 90 ARG A O 1
ATOM 736 N N . TRP A 1 91 ? -21.219 11.445 16.562 1 84.69 91 TRP A N 1
ATOM 737 C CA . TRP A 1 91 ? -20.781 11.555 15.172 1 84.69 91 TRP A CA 1
ATOM 738 C C . TRP A 1 91 ? -19.297 11.188 15.039 1 84.69 91 TRP A C 1
ATOM 740 O O . TRP A 1 91 ? -18.891 10.609 14.031 1 84.69 91 TRP A O 1
ATOM 750 N N . TRP A 1 92 ? -18.531 11.547 16.031 1 90.44 92 TRP A N 1
ATOM 751 C CA . TRP A 1 92 ? -17.109 11.203 16 1 90.44 92 TRP A CA 1
ATOM 752 C C . TRP A 1 92 ? -16.922 9.695 16.031 1 90.44 92 TRP A C 1
ATOM 754 O O . TRP A 1 92 ? -16.125 9.156 15.25 1 90.44 92 TRP A O 1
ATOM 764 N N . TYR A 1 93 ? -17.688 9.086 16.922 1 91.88 93 TYR A N 1
ATOM 765 C CA . TYR A 1 93 ? -17.562 7.633 17.031 1 91.88 93 TYR A CA 1
ATOM 766 C C . TYR A 1 93 ? -18.031 6.953 15.75 1 91.88 93 TYR A C 1
ATOM 768 O O . TYR A 1 93 ? -17.453 5.965 15.312 1 91.88 93 TYR A O 1
ATOM 776 N N . ALA A 1 94 ? -19.062 7.492 15.219 1 92.44 94 ALA A N 1
ATOM 777 C CA . ALA A 1 94 ? -19.578 6.938 13.961 1 92.44 94 ALA A CA 1
ATOM 778 C C . ALA A 1 94 ? -18.547 7.078 12.844 1 92.44 94 ALA A C 1
ATOM 780 O O . ALA A 1 94 ? -18.312 6.133 12.094 1 92.44 94 ALA A O 1
ATOM 781 N N . SER A 1 95 ? -17.953 8.234 12.797 1 94.38 95 SER A N 1
ATOM 782 C CA . SER A 1 95 ? -16.938 8.469 11.781 1 94.38 95 SER A CA 1
ATOM 783 C C . SER A 1 95 ? -15.719 7.578 12 1 94.38 95 SER A C 1
ATOM 785 O O . SER A 1 95 ? -15.156 7.043 11.039 1 94.38 95 SER A O 1
ATOM 787 N N . PHE A 1 96 ? -15.367 7.43 13.211 1 95.38 96 PHE A N 1
ATOM 788 C CA . PHE A 1 96 ? -14.227 6.598 13.57 1 95.38 96 PHE A CA 1
ATOM 789 C C . PHE A 1 96 ? -14.477 5.141 13.203 1 95.38 96 PHE A C 1
ATOM 791 O O . PHE A 1 96 ? -13.617 4.477 12.633 1 95.38 96 PHE A O 1
ATOM 798 N N . LEU A 1 97 ? -15.625 4.66 13.508 1 96.06 97 LEU A N 1
ATOM 799 C CA . LEU A 1 97 ? -15.977 3.279 13.195 1 96.06 97 LEU A CA 1
ATOM 800 C C . LEU A 1 97 ? -16.031 3.057 11.688 1 96.06 97 LEU A C 1
ATOM 802 O O . LEU A 1 97 ? -15.617 2.004 11.195 1 96.06 97 LEU A O 1
ATOM 806 N N . LEU A 1 98 ? -16.531 3.986 11.008 1 96.44 98 LEU A N 1
ATOM 807 C CA . LEU A 1 98 ? -16.562 3.885 9.547 1 96.44 98 LEU A CA 1
ATOM 808 C C . LEU A 1 98 ? -15.148 3.885 8.969 1 96.44 98 LEU A C 1
ATOM 810 O O . LEU A 1 98 ? -14.875 3.191 7.988 1 96.44 98 LEU A O 1
ATOM 814 N N . MET A 1 99 ? -14.32 4.672 9.57 1 97.31 99 MET A N 1
ATOM 815 C CA . MET A 1 99 ? -12.922 4.668 9.141 1 97.31 99 MET A CA 1
ATOM 816 C C . MET A 1 99 ? -12.305 3.285 9.312 1 97.31 99 MET A C 1
ATOM 818 O O . MET A 1 99 ? -11.625 2.789 8.414 1 97.31 99 MET A O 1
ATOM 822 N N . LEU A 1 100 ? -12.57 2.68 10.438 1 97.56 100 LEU A N 1
ATOM 823 C CA . LEU A 1 100 ? -12.055 1.341 10.688 1 97.56 100 LEU A CA 1
ATOM 824 C C . LEU A 1 100 ? -12.609 0.34 9.68 1 97.56 100 LEU A C 1
ATOM 826 O O . LEU A 1 100 ? -11.891 -0.544 9.219 1 97.56 100 LEU A O 1
ATOM 830 N N . GLU A 1 101 ? -13.828 0.486 9.438 1 97.44 101 GLU A N 1
ATOM 831 C CA . GLU A 1 101 ? -14.453 -0.364 8.43 1 97.44 101 GLU A CA 1
ATOM 832 C C . GLU A 1 101 ? -13.812 -0.167 7.062 1 97.44 101 GLU A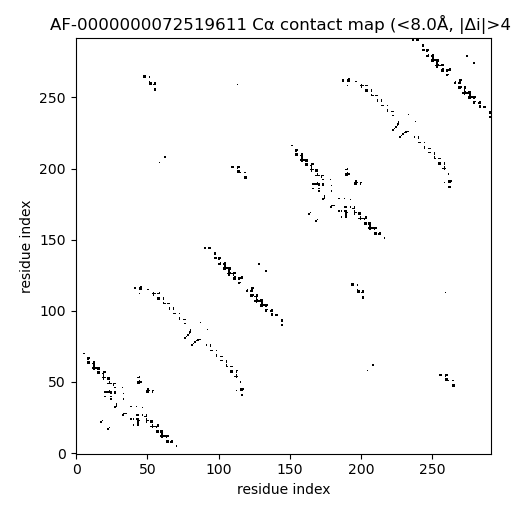 C 1
ATOM 834 O O . GLU A 1 101 ? -13.578 -1.134 6.332 1 97.44 101 GLU A O 1
ATOM 839 N N . GLY A 1 102 ? -13.578 1.092 6.703 1 97.5 102 GLY A N 1
ATOM 840 C CA . GLY A 1 102 ? -12.883 1.369 5.457 1 97.5 102 GLY A CA 1
ATOM 841 C C . GLY A 1 102 ? -11.492 0.767 5.406 1 97.5 102 GLY A C 1
ATOM 842 O O . GLY A 1 102 ? -11.078 0.24 4.371 1 97.5 102 GLY A O 1
ATOM 843 N N . PHE A 1 103 ? -10.781 0.864 6.516 1 97.69 103 PHE A N 1
ATOM 844 C CA . PHE A 1 103 ? -9.461 0.265 6.598 1 97.69 103 PHE A CA 1
ATOM 845 C C . PHE A 1 103 ? -9.539 -1.249 6.441 1 97.69 103 PHE A C 1
ATOM 847 O O . PHE A 1 103 ? -8.711 -1.853 5.758 1 97.69 103 PHE A O 1
ATOM 854 N N . ALA A 1 104 ? -10.508 -1.841 7.066 1 97.75 104 ALA A N 1
ATOM 855 C CA . ALA A 1 104 ? -10.711 -3.281 6.922 1 97.75 104 ALA A CA 1
ATOM 856 C C .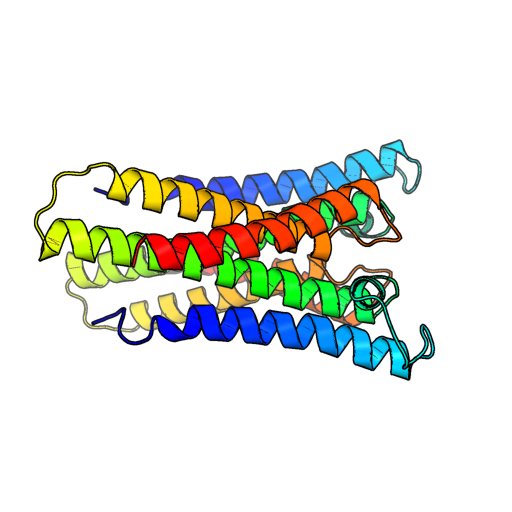 ALA A 1 104 ? -10.992 -3.652 5.469 1 97.75 104 ALA A C 1
ATOM 858 O O . ALA A 1 104 ? -10.477 -4.652 4.969 1 97.75 104 ALA A O 1
ATOM 859 N N . SER A 1 105 ? -11.797 -2.855 4.867 1 97.69 105 SER A N 1
ATOM 860 C CA . SER A 1 105 ? -12.109 -3.072 3.459 1 97.69 105 SER A CA 1
ATOM 861 C C . SER A 1 105 ? -10.859 -2.969 2.594 1 97.69 105 SER A C 1
ATOM 863 O O . SER A 1 105 ? -10.68 -3.748 1.654 1 97.69 105 SER A O 1
ATOM 865 N N . SER A 1 106 ? -10.055 -2.025 2.852 1 97.81 106 SER A N 1
ATOM 866 C CA . SER A 1 106 ? -8.805 -1.86 2.117 1 97.81 106 SER A CA 1
ATOM 867 C C . SER A 1 106 ? -7.879 -3.051 2.33 1 97.81 106 SER A C 1
ATOM 869 O O . SER A 1 106 ? -7.215 -3.5 1.396 1 97.81 106 SER A O 1
ATOM 871 N N . LEU A 1 107 ? -7.82 -3.518 3.535 1 97.44 107 LEU A N 1
ATOM 872 C CA . LEU A 1 107 ? -7.051 -4.727 3.816 1 97.44 107 LEU A CA 1
ATOM 873 C C . LEU A 1 107 ? -7.605 -5.914 3.039 1 97.44 107 LEU A C 1
ATOM 875 O O . LEU A 1 107 ? -6.844 -6.762 2.566 1 97.44 107 LEU A O 1
ATOM 879 N N . GLY A 1 108 ? -8.906 -5.996 3.021 1 97.69 108 GLY A N 1
ATOM 880 C CA . GLY A 1 108 ? -9.523 -7.02 2.197 1 97.69 108 GLY A CA 1
ATOM 881 C C . GLY A 1 108 ? -9.07 -6.977 0.749 1 97.69 108 GLY A C 1
ATOM 882 O O . GLY A 1 108 ? -8.789 -8.016 0.149 1 97.69 108 GLY A O 1
ATOM 883 N N . LEU A 1 109 ? -9.016 -5.773 0.19 1 96.75 109 LEU A N 1
ATOM 884 C CA . LEU A 1 109 ? -8.539 -5.598 -1.175 1 96.75 109 LEU A CA 1
ATOM 885 C C . LEU A 1 109 ? -7.102 -6.102 -1.315 1 96.75 109 LEU A C 1
ATOM 887 O O . LEU A 1 109 ? -6.762 -6.742 -2.311 1 96.75 109 LEU A O 1
ATOM 891 N N . SER A 1 110 ? -6.273 -5.832 -0.354 1 97.06 110 SER A N 1
ATOM 892 C CA . SER A 1 110 ? -4.887 -6.285 -0.348 1 97.06 110 SER A CA 1
ATOM 893 C C . SER A 1 110 ? -4.801 -7.805 -0.271 1 97.06 110 SER A C 1
ATOM 895 O O . SER A 1 110 ? -3.955 -8.414 -0.925 1 97.06 110 SER A O 1
ATOM 897 N N . LEU A 1 111 ? -5.656 -8.398 0.504 1 95.75 111 LEU A N 1
ATOM 898 C CA . LEU A 1 111 ? -5.691 -9.852 0.582 1 95.75 111 LEU A CA 1
ATOM 899 C C . LEU A 1 111 ? -6.055 -10.461 -0.77 1 95.75 111 LEU A C 1
ATOM 901 O O . LEU A 1 111 ? -5.422 -11.422 -1.21 1 95.75 111 LEU A O 1
ATOM 905 N N . VAL A 1 112 ? -7.062 -9.891 -1.396 1 93.69 112 VAL A N 1
ATOM 906 C CA . VAL A 1 112 ? -7.48 -10.367 -2.711 1 93.69 112 VAL A CA 1
ATOM 907 C C . VAL A 1 112 ? -6.332 -10.211 -3.705 1 93.69 112 VAL A C 1
ATOM 909 O O . VAL A 1 112 ? -6.121 -11.078 -4.559 1 93.69 112 VAL A O 1
ATOM 912 N N . ALA A 1 113 ? -5.609 -9.188 -3.582 1 93.62 113 ALA A N 1
ATOM 913 C CA . ALA A 1 113 ? -4.512 -8.875 -4.496 1 93.62 113 ALA A CA 1
ATOM 914 C C . ALA A 1 113 ? -3.357 -9.859 -4.324 1 93.62 113 ALA A C 1
ATOM 916 O O . ALA A 1 113 ? -2.713 -10.242 -5.301 1 93.62 113 ALA A O 1
ATOM 917 N N . ASN A 1 114 ? -3.121 -10.266 -3.113 1 93.31 114 ASN A N 1
ATOM 918 C CA . ASN A 1 114 ? -1.901 -11.016 -2.838 1 93.31 114 ASN A CA 1
ATOM 919 C C . ASN A 1 114 ? -2.182 -12.508 -2.703 1 93.31 114 ASN A C 1
ATOM 921 O O . ASN A 1 114 ? -1.277 -13.328 -2.857 1 93.31 114 ASN A O 1
ATOM 925 N N . PHE A 1 115 ? -3.387 -12.836 -2.285 1 91.62 115 PHE A N 1
ATOM 926 C CA . PHE A 1 115 ? -3.803 -14.234 -2.217 1 91.62 115 PHE A CA 1
ATOM 927 C C . PHE A 1 115 ? -4.711 -14.586 -3.387 1 91.62 115 PHE A C 1
ATOM 929 O O . PHE A 1 115 ? -5.926 -14.375 -3.322 1 91.62 115 PHE A O 1
ATOM 936 N N . ARG A 1 116 ? -4.082 -15.172 -4.402 1 84.75 116 ARG A N 1
ATOM 937 C CA . ARG A 1 116 ? -4.828 -15.555 -5.598 1 84.75 116 ARG A CA 1
ATOM 938 C C . ARG A 1 116 ? -5.781 -16.703 -5.305 1 84.75 116 ARG A C 1
ATOM 940 O O . ARG A 1 116 ? -5.551 -17.5 -4.383 1 84.75 116 ARG A O 1
ATOM 947 N N . GLU A 1 117 ? -6.797 -16.781 -6.188 1 81.25 117 GLU A N 1
ATOM 948 C CA . GLU A 1 117 ? -7.82 -17.812 -5.98 1 81.25 117 GLU A CA 1
ATOM 949 C C . GLU A 1 117 ? -7.23 -19.219 -6.105 1 81.25 117 GLU A C 1
ATOM 951 O O . GLU A 1 117 ? -7.652 -20.125 -5.398 1 81.25 117 GLU A O 1
ATOM 956 N N . ASN A 1 118 ? -6.211 -19.312 -6.879 1 78.31 118 ASN A N 1
ATOM 957 C CA . ASN A 1 118 ? -5.609 -20.625 -7.102 1 78.31 118 ASN A CA 1
ATOM 958 C C . ASN A 1 118 ? -4.508 -20.922 -6.086 1 78.31 118 ASN A C 1
ATOM 960 O O . ASN A 1 118 ? -3.936 -22.016 -6.078 1 78.31 118 ASN A O 1
ATOM 964 N N . ASP A 1 119 ? -4.18 -20.016 -5.195 1 82.19 119 ASP A N 1
ATOM 965 C CA . ASP A 1 119 ? -3.186 -20.219 -4.148 1 82.19 119 ASP A CA 1
ATOM 966 C C . ASP A 1 119 ? -3.844 -20.656 -2.844 1 82.19 119 ASP A C 1
ATOM 968 O O . ASP A 1 119 ? -3.838 -21.844 -2.512 1 82.19 119 ASP A O 1
ATOM 972 N N . VAL A 1 120 ? -4.398 -19.734 -2.162 1 86 120 VAL A N 1
ATOM 973 C CA . VAL A 1 120 ? -5.121 -19.984 -0.917 1 86 120 VAL A CA 1
ATOM 974 C C . VAL A 1 120 ? -6.523 -19.375 -1.01 1 86 120 VAL A C 1
ATOM 976 O O . VAL A 1 120 ? -6.742 -18.234 -0.611 1 86 120 VAL A O 1
ATOM 979 N N . ILE A 1 121 ? -7.52 -20.234 -1.45 1 87.38 121 ILE A N 1
ATOM 980 C CA . ILE A 1 121 ? -8.859 -19.766 -1.795 1 87.38 121 ILE A CA 1
ATOM 981 C C . ILE A 1 121 ? -9.547 -19.219 -0.551 1 87.38 121 ILE A C 1
ATOM 983 O O . ILE A 1 121 ? -10.297 -18.234 -0.634 1 87.38 121 ILE A O 1
ATOM 987 N N . ALA A 1 122 ? -9.273 -19.781 0.562 1 90.88 122 ALA A N 1
ATOM 988 C CA . ALA A 1 122 ? -9.938 -19.344 1.79 1 90.88 122 ALA A CA 1
ATOM 989 C C . ALA A 1 122 ? -9.594 -17.906 2.125 1 90.88 122 ALA A C 1
ATOM 991 O O . ALA A 1 122 ? -10.484 -17.109 2.445 1 90.88 122 ALA A O 1
ATOM 992 N N . VAL A 1 123 ? -8.344 -17.531 2.068 1 92.94 123 VAL A N 1
ATOM 993 C CA . VAL A 1 123 ? -7.906 -16.172 2.391 1 92.94 123 VAL A CA 1
ATOM 994 C C . VAL A 1 123 ? -8.406 -15.211 1.318 1 92.94 123 VAL A C 1
ATOM 996 O O . VAL A 1 123 ? -8.828 -14.094 1.63 1 92.94 123 VAL A O 1
ATOM 999 N N . HIS A 1 124 ? -8.398 -15.711 0.062 1 92.31 124 HIS A N 1
ATOM 1000 C CA . HIS A 1 124 ? -8.922 -14.891 -1.028 1 92.31 124 HIS A CA 1
ATOM 1001 C C . HIS A 1 124 ? -10.383 -14.547 -0.806 1 92.31 124 HIS A C 1
ATOM 1003 O O . HIS A 1 124 ? -10.781 -13.383 -0.949 1 92.31 124 HIS A O 1
ATOM 1009 N N . MET A 1 125 ? -11.133 -15.531 -0.438 1 92.5 125 MET A N 1
ATOM 1010 C CA . MET A 1 125 ? -12.562 -15.336 -0.262 1 92.5 125 MET A CA 1
ATOM 1011 C C . MET A 1 125 ? -12.852 -14.422 0.926 1 92.5 125 MET A C 1
ATOM 1013 O O . MET A 1 125 ? -13.75 -13.586 0.872 1 92.5 125 MET A O 1
ATOM 1017 N N . VAL A 1 126 ? -12.117 -14.547 2.006 1 95 126 VAL A N 1
ATOM 1018 C CA . VAL A 1 126 ? -12.25 -13.641 3.143 1 95 126 VAL A CA 1
ATOM 1019 C C . VAL A 1 126 ? -11.938 -12.211 2.703 1 95 126 VAL A C 1
ATOM 1021 O O . VAL A 1 126 ? -12.656 -11.281 3.064 1 95 126 VAL A O 1
ATOM 1024 N N . GLY A 1 127 ? -10.844 -12.117 1.938 1 95.88 127 GLY A N 1
ATOM 1025 C CA . GLY A 1 127 ? -10.492 -10.812 1.407 1 95.88 127 GLY A CA 1
ATOM 1026 C C . GLY A 1 127 ? -11.57 -10.219 0.52 1 95.88 127 GLY A C 1
ATOM 1027 O O . GLY A 1 127 ? -11.93 -9.047 0.669 1 95.88 127 GLY A O 1
ATOM 1028 N N . ALA A 1 128 ? -12.109 -11.016 -0.363 1 94.12 128 ALA A N 1
ATOM 1029 C CA . ALA A 1 128 ? -13.141 -10.555 -1.297 1 94.12 128 ALA A CA 1
ATOM 1030 C C . ALA A 1 128 ? -14.391 -10.102 -0.555 1 94.12 128 ALA A C 1
ATOM 1032 O O . ALA A 1 128 ? -14.938 -9.031 -0.84 1 94.12 128 ALA A O 1
ATOM 1033 N N . LEU A 1 129 ? -14.781 -10.891 0.38 1 95.19 129 LEU A N 1
ATOM 1034 C CA . LEU A 1 129 ? -15.977 -10.562 1.146 1 95.19 129 LEU A CA 1
ATOM 1035 C C . LEU A 1 129 ? -15.773 -9.281 1.955 1 95.19 129 LEU A C 1
ATOM 1037 O O . LEU A 1 129 ? -16.641 -8.406 1.968 1 95.19 129 LEU A O 1
ATOM 1041 N N . THR A 1 130 ? -14.656 -9.211 2.584 1 96.69 130 THR A N 1
ATOM 1042 C CA . THR A 1 130 ? -14.344 -8.031 3.389 1 96.69 130 THR A CA 1
ATOM 1043 C C . THR A 1 130 ? -14.258 -6.785 2.516 1 96.69 130 THR A C 1
ATOM 1045 O O . THR A 1 130 ? -14.75 -5.719 2.896 1 96.69 130 THR A O 1
ATOM 1048 N N . ALA A 1 131 ? -13.617 -6.93 1.414 1 95.69 131 ALA A N 1
ATOM 1049 C CA . ALA A 1 131 ? -13.469 -5.793 0.507 1 95.69 131 ALA A CA 1
ATOM 1050 C C . ALA A 1 131 ? -14.82 -5.34 -0.03 1 95.69 131 ALA A C 1
ATOM 1052 O O . ALA A 1 131 ? -15.172 -4.16 0.066 1 95.69 131 ALA A O 1
ATOM 1053 N N . PHE A 1 132 ? -15.656 -6.254 -0.551 1 94.31 132 PHE A N 1
ATOM 1054 C CA . PHE A 1 132 ? -16.922 -5.922 -1.21 1 94.31 132 PHE A CA 1
ATOM 1055 C C . PHE A 1 132 ? -17.953 -5.449 -0.195 1 94.31 132 PHE A C 1
ATOM 1057 O O . PHE A 1 132 ? -18.516 -4.363 -0.337 1 94.31 132 PHE A O 1
ATOM 1064 N N . PHE A 1 133 ? -18.109 -6.184 0.833 1 94.81 133 PHE A N 1
ATOM 1065 C CA . PHE A 1 133 ? -19.109 -5.812 1.827 1 94.81 133 PHE A CA 1
ATOM 1066 C C . PHE A 1 133 ? -18.656 -4.59 2.619 1 94.81 133 PHE A C 1
ATOM 1068 O O . PHE A 1 133 ? -19.469 -3.74 2.98 1 94.81 133 PHE A O 1
ATOM 1075 N N . GLY A 1 134 ? -17.422 -4.531 2.883 1 95.56 134 GLY A N 1
ATOM 1076 C CA . GLY A 1 134 ? -16.906 -3.363 3.572 1 95.56 134 GLY A CA 1
ATOM 1077 C C . GLY A 1 134 ? -17.125 -2.072 2.809 1 95.56 134 GLY A C 1
ATOM 1078 O O . GLY A 1 134 ? -17.484 -1.049 3.396 1 95.56 134 GLY A O 1
ATOM 1079 N N . MET A 1 135 ? -16.906 -2.154 1.56 1 94.81 135 MET A N 1
ATOM 1080 C CA . MET A 1 135 ? -17.094 -0.974 0.724 1 94.81 135 MET A CA 1
ATOM 1081 C C . MET A 1 135 ? -18.547 -0.532 0.738 1 94.81 135 MET A C 1
ATOM 1083 O O . MET A 1 135 ? -18.844 0.666 0.758 1 94.81 135 MET A O 1
ATOM 1087 N N . VAL A 1 136 ? -19.406 -1.47 0.678 1 94.62 136 VAL A N 1
ATOM 1088 C CA . VAL A 1 136 ? -20.844 -1.175 0.702 1 94.62 136 VAL A CA 1
ATOM 1089 C C . VAL A 1 136 ? -21.203 -0.506 2.025 1 94.62 136 VAL A C 1
ATOM 1091 O O . VAL A 1 136 ? -21.859 0.541 2.039 1 94.62 136 VAL A O 1
ATOM 1094 N N . ILE A 1 137 ? -20.781 -1.111 3.109 1 95.56 137 ILE A N 1
ATOM 1095 C CA . ILE A 1 137 ? -21.062 -0.583 4.438 1 95.56 137 ILE A CA 1
ATOM 1096 C C . ILE A 1 137 ? -20.484 0.825 4.57 1 95.56 137 ILE A C 1
ATOM 1098 O O . ILE A 1 137 ? -21.156 1.736 5.059 1 95.56 137 ILE A O 1
ATOM 1102 N N . TYR A 1 138 ? -19.281 0.941 4.148 1 96 138 TYR A N 1
ATOM 1103 C CA . TYR A 1 138 ? -18.625 2.244 4.227 1 96 138 TYR A CA 1
ATOM 1104 C C . TYR A 1 138 ? -19.391 3.283 3.41 1 96 138 TYR A C 1
ATOM 1106 O O . TYR A 1 138 ? -19.641 4.395 3.883 1 96 138 TYR A O 1
ATOM 1114 N N . GLY A 1 139 ? -19.703 2.961 2.168 1 93.5 139 GLY A N 1
ATOM 1115 C CA . GLY A 1 139 ? -20.422 3.883 1.301 1 93.5 139 GLY A CA 1
ATOM 1116 C C . GLY A 1 139 ? -21.75 4.336 1.878 1 93.5 139 GLY A C 1
ATOM 1117 O O . GLY A 1 139 ? -22.047 5.531 1.9 1 93.5 139 GLY A O 1
ATOM 1118 N N . TRP A 1 140 ? -22.484 3.424 2.316 1 93.19 140 TRP A N 1
ATOM 1119 C CA . TRP A 1 140 ? -23.781 3.746 2.895 1 93.19 140 TRP A CA 1
ATOM 1120 C C . TRP A 1 140 ? -23.625 4.547 4.184 1 93.19 140 TRP A C 1
ATOM 1122 O O . TRP A 1 140 ? -24.422 5.445 4.465 1 93.19 140 TRP A O 1
ATOM 1132 N N . GLY A 1 141 ? -22.609 4.152 4.973 1 91.75 141 GLY A N 1
ATOM 1133 C CA . GLY A 1 141 ? -22.328 4.902 6.188 1 91.75 141 GLY A CA 1
ATOM 1134 C C . GLY A 1 141 ? -22.016 6.367 5.93 1 91.75 141 GLY A C 1
ATOM 1135 O O . GLY A 1 141 ? -22.422 7.238 6.699 1 91.75 141 GLY A O 1
ATOM 1136 N N . GLN A 1 142 ? -21.328 6.551 4.84 1 90.31 142 GLN A N 1
ATOM 1137 C CA . GLN A 1 142 ? -21 7.926 4.496 1 90.31 142 GLN A CA 1
ATOM 1138 C C . GLN A 1 142 ? -22.25 8.734 4.156 1 90.31 142 GLN A C 1
ATOM 1140 O O . GLN A 1 142 ? -22.297 9.938 4.391 1 90.31 142 GLN A O 1
ATOM 1145 N N . LEU A 1 143 ? -23.281 8.07 3.643 1 88.31 143 LEU A N 1
ATOM 1146 C CA . LEU A 1 143 ? -24.547 8.734 3.32 1 88.31 143 LEU A CA 1
ATOM 1147 C C . LEU A 1 143 ? -25.281 9.148 4.59 1 88.31 143 LEU A C 1
ATOM 1149 O O . LEU A 1 143 ? -25.938 10.188 4.613 1 88.31 143 LEU A O 1
ATOM 1153 N N . ILE A 1 144 ? -25.078 8.359 5.617 1 83.38 144 ILE A N 1
ATOM 1154 C CA . ILE A 1 144 ? -25.75 8.625 6.883 1 83.38 144 ILE A CA 1
ATOM 1155 C C . ILE A 1 144 ? -25.047 9.766 7.617 1 83.38 144 ILE A C 1
ATOM 1157 O O . ILE A 1 144 ? -25.703 10.609 8.234 1 83.38 144 ILE A O 1
ATOM 1161 N N . LEU A 1 145 ? -23.719 9.711 7.605 1 77.19 145 LEU A N 1
ATOM 1162 C CA . LEU A 1 145 ? -22.938 10.695 8.344 1 77.19 145 LEU A CA 1
ATOM 1163 C C . LEU A 1 145 ? -22.859 12.016 7.586 1 77.19 145 LEU A C 1
ATOM 1165 O O . LEU A 1 145 ? -22.312 13 8.094 1 77.19 145 LEU A O 1
ATOM 1169 N N . ARG A 1 146 ? -23.359 12.258 6.43 1 70.56 146 ARG A N 1
ATOM 1170 C CA . ARG A 1 146 ? -23.312 13.523 5.695 1 70.56 146 ARG A CA 1
ATOM 1171 C C . ARG A 1 146 ? -24.156 14.586 6.379 1 70.56 146 ARG A C 1
ATOM 1173 O O . ARG A 1 146 ? -25.219 14.281 6.934 1 70.56 146 ARG A O 1
ATOM 1180 N N . MET B 1 1 ? 0.35 17.844 18.531 1 38.34 1 MET B N 1
ATOM 1181 C CA . MET B 1 1 ? 0.672 16.719 19.406 1 38.34 1 MET B CA 1
ATOM 1182 C C . MET B 1 1 ? 0.65 15.406 18.625 1 38.34 1 MET B C 1
ATOM 1184 O O . MET B 1 1 ? 0.754 14.328 19.219 1 38.34 1 MET B O 1
ATOM 1188 N N . VAL B 1 2 ? -0.066 15.398 17.391 1 46.06 2 VAL B N 1
ATOM 1189 C CA . VAL B 1 2 ? -0.537 14.211 16.688 1 46.06 2 VAL B CA 1
ATOM 1190 C C . VAL B 1 2 ? 0.652 13.336 16.297 1 46.06 2 VAL B C 1
ATOM 1192 O O . VAL B 1 2 ? 0.561 12.109 16.344 1 46.06 2 VAL B O 1
ATOM 1195 N N . PHE B 1 3 ? 1.873 14.094 16.172 1 56.19 3 PHE B N 1
ATOM 1196 C CA . PHE B 1 3 ? 3.023 13.398 15.609 1 56.19 3 PHE B CA 1
ATOM 1197 C C . PHE B 1 3 ? 3.91 12.836 16.703 1 56.19 3 PHE B C 1
ATOM 1199 O O . PHE B 1 3 ? 5.137 12.906 16.625 1 56.19 3 PHE B O 1
ATOM 1206 N N . LYS B 1 4 ? 3.396 12.43 17.875 1 67.19 4 LYS B N 1
ATOM 1207 C CA . LYS B 1 4 ? 4.285 12.016 18.953 1 67.19 4 LYS B CA 1
ATOM 1208 C C . LYS B 1 4 ? 4.922 10.664 18.656 1 67.19 4 LYS B C 1
ATOM 1210 O O . LYS B 1 4 ? 6.035 10.383 19.094 1 67.19 4 LYS B O 1
ATOM 1215 N N . HIS B 1 5 ? 4.277 9.859 17.781 1 83.81 5 HIS B N 1
ATOM 1216 C CA . HIS B 1 5 ? 4.867 8.531 17.625 1 83.81 5 HIS B CA 1
ATOM 1217 C C . HIS B 1 5 ? 5.145 8.227 16.156 1 83.81 5 HIS B C 1
ATOM 1219 O O . HIS B 1 5 ? 4.789 7.152 15.656 1 83.81 5 HIS B O 1
ATOM 1225 N N . LEU B 1 6 ? 5.852 9.055 15.555 1 85.38 6 LEU B N 1
ATOM 1226 C CA . LEU B 1 6 ? 6.168 8.945 14.141 1 85.38 6 LEU B CA 1
ATOM 1227 C C . LEU B 1 6 ? 7.102 7.766 13.883 1 85.38 6 LEU B C 1
ATOM 1229 O O . LEU B 1 6 ? 7.176 7.258 12.758 1 85.38 6 LEU B O 1
ATOM 1233 N N . TRP B 1 7 ? 7.727 7.266 15 1 86.38 7 TRP B N 1
ATOM 1234 C CA . TRP B 1 7 ? 8.688 6.172 14.883 1 86.38 7 TRP B CA 1
ATOM 1235 C C . TRP B 1 7 ? 7.977 4.855 14.578 1 86.38 7 TRP B C 1
ATOM 1237 O O . TRP B 1 7 ? 8.609 3.875 14.188 1 86.38 7 TRP B O 1
ATOM 1247 N N . ILE B 1 8 ? 6.73 4.82 14.75 1 89.5 8 ILE B N 1
ATOM 1248 C CA . ILE B 1 8 ? 5.961 3.596 14.562 1 89.5 8 ILE B CA 1
ATOM 1249 C C . ILE B 1 8 ? 5.965 3.201 13.094 1 89.5 8 ILE B C 1
ATOM 1251 O O . ILE B 1 8 ? 5.922 2.014 12.758 1 89.5 8 ILE B O 1
ATOM 1255 N N . PHE B 1 9 ? 6.125 4.082 12.172 1 93.25 9 PHE B N 1
ATOM 1256 C CA . PHE B 1 9 ? 5.973 3.797 10.75 1 93.25 9 PHE B CA 1
ATOM 1257 C C . PHE B 1 9 ? 7.184 3.051 10.211 1 93.25 9 PHE B C 1
ATOM 1259 O O . PHE B 1 9 ? 7.051 1.977 9.625 1 93.25 9 PHE B O 1
ATOM 1266 N N . PRO B 1 10 ? 8.398 3.586 10.492 1 93 10 PRO B N 1
ATOM 1267 C CA . PRO B 1 10 ? 9.547 2.824 10.008 1 93 10 PRO B CA 1
ATOM 1268 C C . PRO B 1 10 ? 9.703 1.477 10.711 1 93 10 PRO B C 1
ATOM 1270 O O . PRO B 1 10 ? 10.133 0.499 10.094 1 93 10 PRO B O 1
ATOM 1273 N N . VAL B 1 11 ? 9.359 1.433 11.93 1 94.69 11 VAL B N 1
ATOM 1274 C CA . VAL B 1 11 ? 9.445 0.179 12.672 1 94.69 11 VAL B CA 1
ATOM 1275 C C . VAL B 1 11 ? 8.461 -0.833 12.094 1 94.69 11 VAL B C 1
ATOM 1277 O O . VAL B 1 11 ? 8.797 -2.006 11.914 1 94.69 11 VAL B O 1
ATOM 1280 N N . THR B 1 12 ? 7.266 -0.383 11.844 1 95.31 12 THR B N 1
ATOM 1281 C CA . THR B 1 12 ? 6.258 -1.256 11.258 1 95.31 12 THR B CA 1
ATOM 1282 C C . THR B 1 12 ? 6.684 -1.717 9.867 1 95.31 12 THR B C 1
ATOM 1284 O O . THR B 1 12 ? 6.523 -2.889 9.523 1 95.31 12 THR B O 1
ATOM 1287 N N . ALA B 1 13 ? 7.246 -0.86 9.102 1 96.06 13 ALA B N 1
ATOM 1288 C CA . ALA B 1 13 ? 7.719 -1.205 7.766 1 96.06 13 ALA B CA 1
ATOM 1289 C C . ALA B 1 13 ? 8.766 -2.312 7.82 1 96.06 13 ALA B C 1
ATOM 1291 O O . ALA B 1 13 ? 8.664 -3.311 7.102 1 96.06 13 ALA B O 1
ATOM 1292 N N . VAL B 1 14 ? 9.719 -2.127 8.711 1 96 14 VAL B N 1
ATOM 1293 C CA . VAL B 1 14 ? 10.805 -3.1 8.828 1 96 14 VAL B CA 1
ATOM 1294 C C . VAL B 1 14 ? 10.25 -4.418 9.375 1 96 14 VAL B C 1
ATOM 1296 O O . VAL B 1 14 ? 10.656 -5.496 8.938 1 96 14 VAL B O 1
ATOM 1299 N N . SER B 1 15 ? 9.375 -4.324 10.32 1 95.56 15 SER B N 1
ATOM 1300 C CA . SER B 1 15 ? 8.773 -5.531 10.875 1 95.56 15 SER B CA 1
ATOM 1301 C C . SER B 1 15 ? 8.031 -6.324 9.805 1 95.56 15 SER B C 1
ATOM 1303 O O . SER B 1 15 ? 8.211 -7.543 9.695 1 95.56 15 SER B O 1
ATOM 1305 N N . PHE B 1 16 ? 7.25 -5.641 9.016 1 96.44 16 PHE B N 1
ATOM 1306 C CA . PHE B 1 16 ? 6.52 -6.312 7.949 1 96.44 16 PHE B CA 1
ATOM 1307 C C . PHE B 1 16 ? 7.484 -6.91 6.93 1 96.44 16 PHE B C 1
ATOM 1309 O O . PHE B 1 16 ? 7.246 -7.996 6.402 1 96.44 16 PHE B O 1
ATOM 1316 N N . LEU B 1 17 ? 8.5 -6.176 6.648 1 94.5 17 LEU B N 1
ATOM 1317 C CA . LEU B 1 17 ? 9.5 -6.676 5.715 1 94.5 17 LEU B CA 1
ATOM 1318 C C . LEU B 1 17 ? 10.117 -7.977 6.223 1 94.5 17 LEU B C 1
ATOM 1320 O O . LEU B 1 17 ? 10.227 -8.945 5.473 1 94.5 17 LEU B O 1
ATOM 1324 N N . LEU B 1 18 ? 10.469 -7.992 7.484 1 93.19 18 LEU B N 1
ATOM 1325 C CA . LEU B 1 18 ? 11.094 -9.164 8.086 1 93.19 18 LEU B CA 1
ATOM 1326 C C . LEU B 1 18 ? 10.109 -10.328 8.156 1 93.19 18 LEU B C 1
ATOM 1328 O O . LEU B 1 18 ? 10.477 -11.469 7.871 1 93.19 18 LEU B O 1
ATOM 1332 N N . ILE B 1 19 ? 8.914 -10.055 8.539 1 92.81 19 ILE B N 1
ATOM 1333 C CA . ILE B 1 19 ? 7.887 -11.086 8.602 1 92.81 19 ILE B CA 1
ATOM 1334 C C . ILE B 1 19 ? 7.664 -11.68 7.211 1 92.81 19 ILE B C 1
ATOM 1336 O O . ILE B 1 19 ? 7.543 -12.898 7.062 1 92.81 19 ILE B O 1
ATOM 1340 N N . GLY B 1 20 ? 7.594 -10.836 6.234 1 91.44 20 GLY B N 1
ATOM 1341 C CA . GLY B 1 20 ? 7.418 -11.312 4.871 1 91.44 20 GLY B CA 1
ATOM 1342 C C . GLY B 1 20 ? 8.578 -12.164 4.383 1 91.44 20 GLY B C 1
ATOM 1343 O O . GLY B 1 20 ? 8.367 -13.258 3.861 1 91.44 20 GLY B O 1
ATOM 1344 N N . MET B 1 21 ? 9.773 -11.656 4.582 1 87.94 21 MET B N 1
ATOM 1345 C CA . MET B 1 21 ? 10.961 -12.344 4.09 1 87.94 21 MET B CA 1
ATOM 1346 C C . MET B 1 21 ? 11.188 -13.648 4.844 1 87.94 21 MET B C 1
ATOM 1348 O O . MET B 1 21 ? 11.352 -14.703 4.23 1 87.94 21 MET B O 1
ATOM 1352 N N . PHE B 1 22 ? 11.102 -13.586 6.113 1 87.25 22 PHE B N 1
ATOM 1353 C CA . PHE B 1 22 ? 11.383 -14.781 6.906 1 87.25 22 PHE B CA 1
ATOM 1354 C C . PHE B 1 22 ? 10.164 -15.695 6.949 1 87.25 22 PHE B C 1
ATOM 1356 O O . PHE B 1 22 ? 10.305 -16.922 7.016 1 87.25 22 PHE B O 1
ATOM 1363 N N . GLY B 1 23 ? 8.969 -15.133 6.949 1 85.94 23 GLY B N 1
ATOM 1364 C CA . GLY B 1 23 ? 7.777 -15.961 6.91 1 85.94 23 GLY B CA 1
ATOM 1365 C C . GLY B 1 23 ? 7.699 -16.844 5.676 1 85.94 23 GLY B C 1
ATOM 1366 O O . GLY B 1 23 ? 7.48 -18.047 5.777 1 85.94 23 GLY B O 1
ATOM 1367 N N . GLY B 1 24 ? 7.836 -16.172 4.57 1 82.94 24 GLY B N 1
ATOM 1368 C CA . GLY B 1 24 ? 7.871 -16.938 3.338 1 82.94 24 GLY B CA 1
ATOM 1369 C C . GLY B 1 24 ? 8.938 -18.016 3.334 1 82.94 24 GLY B C 1
ATOM 1370 O O . GLY B 1 24 ? 8.695 -19.141 2.891 1 82.94 24 GLY B O 1
ATOM 1371 N N . TYR B 1 25 ? 10.086 -17.656 3.861 1 82.38 25 TYR B N 1
ATOM 1372 C CA . TYR B 1 25 ? 11.203 -18.594 3.92 1 82.38 25 TYR B CA 1
ATOM 1373 C C . TYR B 1 25 ? 10.867 -19.781 4.812 1 82.38 25 TYR B C 1
ATOM 1375 O O . TYR B 1 25 ? 11.07 -20.938 4.426 1 82.38 25 TYR B O 1
ATOM 1383 N N . ILE B 1 26 ? 10.367 -19.531 5.984 1 82.88 26 ILE B N 1
ATOM 1384 C CA . ILE B 1 26 ? 10.07 -20.562 6.969 1 82.88 26 ILE B CA 1
ATOM 1385 C C . ILE B 1 26 ? 9.008 -21.516 6.414 1 82.88 26 ILE B C 1
ATOM 1387 O O . ILE B 1 26 ? 9.133 -22.734 6.52 1 82.88 26 ILE B O 1
ATOM 1391 N N . ILE B 1 27 ? 8.016 -21.016 5.777 1 83.69 27 ILE B N 1
ATOM 1392 C CA . ILE B 1 27 ? 6.941 -21.828 5.219 1 83.69 27 ILE B CA 1
ATOM 1393 C C . ILE B 1 27 ? 7.469 -22.656 4.047 1 83.69 27 ILE B C 1
ATOM 1395 O O . ILE B 1 27 ? 7.16 -23.844 3.926 1 83.69 27 ILE B O 1
ATOM 1399 N N . GLY B 1 28 ? 8.266 -22.031 3.229 1 82 28 GLY B N 1
ATOM 1400 C CA . GLY B 1 28 ? 8.828 -22.734 2.088 1 82 28 GLY B CA 1
ATOM 1401 C C . GLY B 1 28 ? 9.727 -23.906 2.484 1 82 28 GLY B C 1
ATOM 1402 O O . GLY B 1 28 ? 9.664 -24.969 1.878 1 82 28 GLY B O 1
ATOM 1403 N N . VAL B 1 29 ? 10.562 -23.672 3.449 1 80 29 VAL B N 1
ATOM 1404 C CA . VAL B 1 29 ? 11.422 -24.734 3.953 1 80 29 VAL B CA 1
ATOM 1405 C C . VAL B 1 29 ? 10.57 -25.828 4.602 1 80 29 VAL B C 1
ATOM 1407 O O . VAL B 1 29 ? 10.805 -27.016 4.391 1 80 29 VAL B O 1
ATOM 1410 N N . GLY B 1 30 ? 9.625 -25.422 5.336 1 82.25 30 GLY B N 1
ATOM 1411 C CA . GLY B 1 30 ? 8.766 -26.359 6.039 1 82.25 30 GLY B CA 1
ATOM 1412 C C . GLY B 1 30 ? 7.953 -27.234 5.102 1 82.25 30 GLY B C 1
ATOM 1413 O O . GLY B 1 30 ? 7.676 -28.391 5.418 1 82.25 30 GLY B O 1
ATOM 1414 N N . THR B 1 31 ? 7.566 -26.719 3.928 1 81.94 31 THR B N 1
ATOM 1415 C CA . THR B 1 31 ? 6.758 -27.484 2.979 1 81.94 31 THR B CA 1
ATOM 1416 C C . THR B 1 31 ? 7.645 -28.234 1.991 1 81.94 31 THR B C 1
ATOM 1418 O O . THR B 1 31 ? 7.145 -28.938 1.11 1 81.94 31 THR B O 1
ATOM 1421 N N . GLY B 1 32 ? 9.008 -28.031 2.111 1 79.75 32 GLY B N 1
ATOM 1422 C CA . GLY B 1 32 ? 9.953 -28.781 1.316 1 79.75 32 GLY B CA 1
ATOM 1423 C C . GLY B 1 32 ? 10.203 -28.188 -0.054 1 79.75 32 GLY B C 1
ATOM 1424 O O . GLY B 1 32 ? 10.703 -28.859 -0.954 1 79.75 32 GLY B O 1
ATOM 1425 N N . HIS B 1 33 ? 9.781 -27.031 -0.322 1 75.56 33 HIS B N 1
ATOM 1426 C CA . HIS B 1 33 ? 9.953 -26.391 -1.622 1 75.56 33 HIS B CA 1
ATOM 1427 C C . HIS B 1 33 ? 11.414 -26.047 -1.885 1 75.56 33 HIS B C 1
ATOM 1429 O O . HIS B 1 33 ? 11.867 -26.078 -3.029 1 75.56 33 HIS B O 1
ATOM 1435 N N . TYR B 1 34 ? 12.148 -25.578 -0.917 1 72.38 34 TYR B N 1
ATOM 1436 C CA . TYR B 1 34 ? 13.57 -25.266 -1.065 1 72.38 34 TYR B CA 1
ATOM 1437 C C . TYR B 1 34 ? 14.344 -25.656 0.185 1 72.38 34 TYR B C 1
ATOM 1439 O O . TYR B 1 34 ? 13.766 -25.812 1.264 1 72.38 34 TYR B O 1
ATOM 1447 N N . PRO B 1 35 ? 15.695 -25.875 -0.149 1 71.62 35 PRO B N 1
ATOM 1448 C CA . PRO B 1 35 ? 16.531 -26.266 0.983 1 71.62 35 PRO B CA 1
ATOM 1449 C C . PRO B 1 35 ? 16.688 -25.156 2.023 1 71.62 35 PRO B C 1
ATOM 1451 O O . PRO B 1 35 ? 16.562 -23.984 1.693 1 71.62 35 PRO B O 1
ATOM 1454 N N . ALA B 1 36 ? 16.719 -25.672 3.229 1 72.81 36 ALA B N 1
ATOM 1455 C CA . ALA B 1 36 ? 16.859 -24.734 4.34 1 72.81 36 ALA B CA 1
ATOM 1456 C C . ALA B 1 36 ? 18.172 -23.953 4.23 1 72.81 36 ALA B C 1
ATOM 1458 O O . ALA B 1 36 ? 18.25 -22.797 4.672 1 72.81 36 ALA B O 1
ATOM 1459 N N . ILE B 1 37 ? 19.062 -24.562 3.551 1 68.44 37 ILE B N 1
ATOM 1460 C CA . ILE B 1 37 ? 20.391 -23.938 3.51 1 68.44 37 ILE B CA 1
ATOM 1461 C C . ILE B 1 37 ? 20.531 -23.141 2.217 1 68.44 37 ILE B C 1
ATOM 1463 O O . ILE B 1 37 ? 20.297 -23.672 1.126 1 68.44 37 ILE B O 1
ATOM 1467 N N . LEU B 1 38 ? 20.891 -21.734 2.268 1 59.56 38 LEU B N 1
ATOM 1468 C CA . LEU B 1 38 ? 21.266 -20.75 1.254 1 59.56 38 LEU B CA 1
ATOM 1469 C C . LEU B 1 38 ? 20.062 -20.391 0.389 1 59.56 38 LEU B C 1
ATOM 1471 O O . LEU B 1 38 ? 20.125 -20.469 -0.84 1 59.56 38 LEU B O 1
ATOM 1475 N N . PRO B 1 39 ? 18.938 -20.297 0.876 1 58.75 39 PRO B N 1
ATOM 1476 C CA . PRO B 1 39 ? 17.812 -19.938 0.001 1 58.75 39 PRO B CA 1
ATOM 1477 C C . PRO B 1 39 ? 17.859 -18.484 -0.471 1 58.75 39 PRO B C 1
ATOM 1479 O O . PRO B 1 39 ? 18.422 -17.625 0.215 1 58.75 39 PRO B O 1
ATOM 1482 N N . PHE B 1 40 ? 17.594 -18.328 -1.776 1 63.28 40 PHE B N 1
ATOM 1483 C CA . PHE B 1 40 ? 17.469 -16.969 -2.305 1 63.28 40 PHE B CA 1
ATOM 1484 C C . PHE B 1 40 ? 16.266 -16.25 -1.699 1 63.28 40 PHE B C 1
ATOM 1486 O O . PHE B 1 40 ? 15.266 -16.891 -1.377 1 63.28 40 PHE B O 1
ATOM 1493 N N . ILE B 1 41 ? 16.438 -15.102 -1.381 1 62.41 41 ILE B N 1
ATOM 1494 C CA . ILE B 1 41 ? 15.367 -14.25 -0.875 1 62.41 41 ILE B CA 1
ATOM 1495 C C . ILE B 1 41 ? 14.141 -14.383 -1.767 1 62.41 41 ILE B C 1
ATOM 1497 O O . ILE B 1 41 ? 13.008 -14.43 -1.272 1 62.41 41 ILE B O 1
ATOM 1501 N N . SER B 1 42 ? 14.406 -14.578 -2.984 1 65.25 42 SER B N 1
ATOM 1502 C CA . SER B 1 42 ? 13.312 -14.602 -3.949 1 65.25 42 SER B CA 1
ATOM 1503 C C . SER B 1 42 ? 12.555 -15.922 -3.896 1 65.25 42 SER B C 1
ATOM 1505 O O . SER B 1 42 ? 11.438 -16.016 -4.406 1 65.25 42 SER B O 1
ATOM 1507 N N . ASP B 1 43 ? 13.219 -16.875 -3.275 1 67.19 43 ASP B N 1
ATOM 1508 C CA . ASP B 1 43 ? 12.547 -18.172 -3.154 1 67.19 43 ASP B CA 1
ATOM 1509 C C . ASP B 1 43 ? 11.273 -18.047 -2.312 1 67.19 43 ASP B C 1
ATOM 1511 O O . ASP B 1 43 ? 10.328 -18.812 -2.496 1 67.19 43 ASP B O 1
ATOM 1515 N N . GLY B 1 44 ? 11.242 -17.141 -1.435 1 66.25 44 GLY B N 1
ATOM 1516 C CA . GLY B 1 44 ? 10.086 -16.922 -0.578 1 66.25 44 GLY B CA 1
ATOM 1517 C C . GLY B 1 44 ? 8.852 -16.469 -1.34 1 66.25 44 GLY B C 1
ATOM 1518 O O . GLY B 1 44 ? 7.734 -16.578 -0.836 1 66.25 44 GLY B O 1
ATOM 1519 N N . GLY B 1 45 ? 9.07 -16.078 -2.523 1 65.81 45 GLY B N 1
ATOM 1520 C CA . GLY B 1 45 ? 7.98 -15.602 -3.365 1 65.81 45 GLY B CA 1
ATOM 1521 C C . GLY B 1 45 ? 7.734 -16.484 -4.574 1 65.81 45 GLY B C 1
ATOM 1522 O O . GLY B 1 45 ? 7.035 -16.094 -5.508 1 65.81 45 GLY B O 1
ATOM 1523 N N . ALA B 1 46 ? 8.273 -17.641 -4.465 1 70.75 46 ALA B N 1
ATOM 1524 C CA . ALA B 1 46 ? 8.273 -18.422 -5.695 1 70.75 46 ALA B CA 1
ATOM 1525 C C . ALA B 1 46 ? 7.105 -19.406 -5.719 1 70.75 46 ALA B C 1
ATOM 1527 O O . ALA B 1 46 ? 6.469 -19.594 -6.758 1 70.75 46 ALA B O 1
ATOM 1528 N N . TYR B 1 47 ? 6.793 -19.984 -4.555 1 79 47 TYR B N 1
ATOM 1529 C CA . TYR B 1 47 ? 5.77 -21.016 -4.555 1 79 47 TYR B CA 1
ATOM 1530 C C . TYR B 1 47 ? 4.613 -20.641 -3.637 1 79 47 TYR B C 1
ATOM 1532 O O . TYR B 1 47 ? 4.785 -19.875 -2.693 1 79 47 TYR B O 1
ATOM 1540 N N . LYS B 1 48 ? 3.436 -21.219 -3.986 1 80.31 48 LYS B N 1
ATOM 1541 C CA . LYS B 1 48 ? 2.281 -21.062 -3.105 1 80.31 48 LYS B CA 1
ATOM 1542 C C . LYS B 1 48 ? 2.367 -22.016 -1.915 1 80.31 48 LYS B C 1
ATOM 1544 O O . LYS B 1 48 ? 2.838 -23.141 -2.051 1 80.31 48 LYS B O 1
ATOM 1549 N N . PRO B 1 49 ? 2.062 -21.562 -0.665 1 84.62 49 PRO B N 1
ATOM 1550 C CA . PRO B 1 49 ? 1.381 -20.328 -0.273 1 84.62 49 PRO B CA 1
ATOM 1551 C C . PRO B 1 49 ? 2.352 -19.234 0.177 1 84.62 49 PRO B C 1
ATOM 1553 O O . PRO B 1 49 ? 1.932 -18.109 0.461 1 84.62 49 PRO B O 1
ATOM 1556 N N . GLU B 1 50 ? 3.605 -19.578 0.341 1 86.06 50 GLU B N 1
ATOM 1557 C CA . GLU B 1 50 ? 4.59 -18.656 0.892 1 86.06 50 GLU B CA 1
ATOM 1558 C C . GLU B 1 50 ? 4.688 -17.391 0.049 1 86.06 50 GLU B C 1
ATOM 1560 O O . GLU B 1 50 ? 4.938 -16.312 0.577 1 86.06 50 GLU B O 1
ATOM 1565 N N . ALA B 1 51 ? 4.453 -17.547 -1.224 1 87.56 51 ALA B N 1
ATOM 1566 C CA . ALA B 1 51 ? 4.523 -16.391 -2.102 1 87.56 51 ALA B CA 1
ATOM 1567 C C . ALA B 1 51 ? 3.451 -15.367 -1.742 1 87.56 51 ALA B C 1
ATOM 1569 O O . ALA B 1 51 ? 3.697 -14.156 -1.792 1 87.56 51 ALA B O 1
ATOM 1570 N N . SER B 1 52 ? 2.279 -15.852 -1.416 1 90.62 52 SER B N 1
ATOM 1571 C CA . SER B 1 52 ? 1.186 -14.961 -1.041 1 90.62 52 SER B CA 1
ATOM 1572 C C . SER B 1 52 ? 1.49 -14.227 0.262 1 90.62 52 SER B C 1
ATOM 1574 O O . SER B 1 52 ? 1.199 -13.039 0.395 1 90.62 52 SER B O 1
ATOM 1576 N N . ILE B 1 53 ? 1.999 -14.93 1.206 1 90.25 53 ILE B N 1
ATOM 1577 C CA . ILE B 1 53 ? 2.367 -14.344 2.488 1 90.25 53 ILE B CA 1
ATOM 1578 C C . ILE B 1 53 ? 3.498 -13.336 2.287 1 90.25 53 ILE B C 1
ATOM 1580 O O . ILE B 1 53 ? 3.445 -12.219 2.809 1 90.25 53 ILE B O 1
ATOM 1584 N N . PHE B 1 54 ? 4.547 -13.805 1.527 1 90.94 54 PHE B N 1
ATOM 1585 C CA . PHE B 1 54 ? 5.645 -12.922 1.153 1 90.94 54 PHE B CA 1
ATOM 1586 C C . PHE B 1 54 ? 5.121 -11.641 0.521 1 90.94 54 PHE B C 1
ATOM 1588 O O . PHE B 1 54 ? 5.465 -10.539 0.958 1 90.94 54 PHE B O 1
ATOM 1595 N N . GLY B 1 55 ? 4.234 -11.75 -0.427 1 93 55 GLY B N 1
ATOM 1596 C CA . GLY B 1 55 ? 3.676 -10.602 -1.133 1 93 55 GLY B CA 1
ATOM 1597 C C . GLY B 1 55 ? 2.857 -9.695 -0.24 1 93 55 GLY B C 1
ATOM 1598 O O . GLY B 1 55 ? 2.992 -8.469 -0.302 1 93 55 GLY B O 1
ATOM 1599 N N . GLN B 1 56 ? 2.041 -10.266 0.538 1 94.75 56 GLN B N 1
ATOM 1600 C CA . GLN B 1 56 ? 1.175 -9.5 1.432 1 94.75 56 GLN B CA 1
ATOM 1601 C C . GLN B 1 56 ? 1.992 -8.594 2.35 1 94.75 56 GLN B C 1
ATOM 1603 O O . GLN B 1 56 ? 1.744 -7.391 2.424 1 94.75 56 GLN B O 1
ATOM 1608 N N . PHE B 1 57 ? 2.928 -9.141 3.006 1 95.81 57 PHE B N 1
ATOM 1609 C CA . PHE B 1 57 ? 3.672 -8.398 4.016 1 95.81 57 PHE B CA 1
ATOM 1610 C C . PHE B 1 57 ? 4.648 -7.426 3.365 1 95.81 57 PHE B C 1
ATOM 1612 O O . PHE B 1 57 ? 4.906 -6.348 3.9 1 95.81 57 PHE B O 1
ATOM 1619 N N . LEU B 1 58 ? 5.238 -7.801 2.242 1 95.62 58 LEU B N 1
ATOM 1620 C CA . LEU B 1 58 ? 6.113 -6.867 1.539 1 95.62 58 LEU B CA 1
ATOM 1621 C C . LEU B 1 58 ? 5.332 -5.652 1.048 1 95.62 58 LEU B C 1
ATOM 1623 O O . LEU B 1 58 ? 5.844 -4.531 1.075 1 95.62 58 LEU B O 1
ATOM 1627 N N . ASN B 1 59 ? 4.125 -5.887 0.515 1 97.31 59 ASN B N 1
ATOM 1628 C CA . ASN B 1 59 ? 3.305 -4.754 0.101 1 97.31 59 ASN B CA 1
ATOM 1629 C C . ASN B 1 59 ? 2.949 -3.855 1.283 1 97.31 59 ASN B C 1
ATOM 1631 O O . ASN B 1 59 ? 2.951 -2.629 1.159 1 97.31 59 ASN B O 1
ATOM 1635 N N . LEU B 1 60 ? 2.65 -4.457 2.422 1 97.12 60 LEU B N 1
ATOM 1636 C CA . LEU B 1 60 ? 2.402 -3.658 3.617 1 97.12 60 LEU B CA 1
ATOM 1637 C C . LEU B 1 60 ? 3.648 -2.879 4.02 1 97.12 60 LEU B C 1
ATOM 1639 O O . LEU B 1 60 ? 3.557 -1.71 4.402 1 97.12 60 LEU B O 1
ATOM 1643 N N . ALA B 1 61 ? 4.742 -3.561 3.947 1 97.25 61 ALA B N 1
ATOM 1644 C CA . ALA B 1 61 ? 6.004 -2.891 4.246 1 97.25 61 ALA B CA 1
ATOM 1645 C C . ALA B 1 61 ? 6.223 -1.697 3.322 1 97.25 61 ALA B C 1
ATOM 1647 O O . ALA B 1 61 ? 6.625 -0.621 3.773 1 97.25 61 ALA B O 1
ATOM 1648 N N . ALA B 1 62 ? 5.984 -1.938 2.039 1 97.56 62 ALA B N 1
ATOM 1649 C CA . ALA B 1 62 ? 6.148 -0.865 1.062 1 97.56 62 ALA B CA 1
ATOM 1650 C C . ALA B 1 62 ? 5.273 0.335 1.411 1 97.56 62 ALA B C 1
ATOM 1652 O O . ALA B 1 62 ? 5.711 1.483 1.293 1 97.56 62 ALA B O 1
ATOM 1653 N N . PHE B 1 63 ? 4.109 0.065 1.807 1 97.25 63 PHE B N 1
ATOM 1654 C CA . PHE B 1 63 ? 3.164 1.112 2.176 1 97.25 63 PHE B CA 1
ATOM 1655 C C . PHE B 1 63 ? 3.699 1.938 3.34 1 97.25 63 PHE B C 1
ATOM 1657 O O . PHE B 1 63 ? 3.75 3.166 3.264 1 97.25 63 PHE B O 1
ATOM 1664 N N . PHE B 1 64 ? 4.113 1.337 4.383 1 97 64 PHE B N 1
ATOM 1665 C CA . PHE B 1 64 ? 4.609 2.045 5.555 1 97 64 PHE B CA 1
ATOM 1666 C C . PHE B 1 64 ? 5.953 2.701 5.262 1 97 64 PHE B C 1
ATOM 1668 O O . PHE B 1 64 ? 6.297 3.723 5.859 1 97 64 PHE B O 1
ATOM 1675 N N . TYR B 1 65 ? 6.672 2.072 4.332 1 97.56 65 TYR B N 1
ATOM 1676 C CA . TYR B 1 65 ? 7.941 2.662 3.914 1 97.56 65 TYR B CA 1
ATOM 1677 C C . TYR B 1 65 ? 7.719 4.004 3.229 1 97.56 65 TYR B C 1
ATOM 1679 O O . TYR B 1 65 ? 8.406 4.984 3.525 1 97.56 65 TYR B O 1
ATOM 1687 N N . VAL B 1 66 ? 6.738 4.102 2.375 1 97.44 66 VAL B N 1
ATOM 1688 C CA . VAL B 1 66 ? 6.414 5.348 1.687 1 97.44 66 VAL B CA 1
ATOM 1689 C C . VAL B 1 66 ? 6.047 6.422 2.707 1 97.44 66 VAL B C 1
ATOM 1691 O O . VAL B 1 66 ? 6.5 7.562 2.607 1 97.44 66 VAL B O 1
ATOM 1694 N N . ILE B 1 67 ? 5.25 6.047 3.658 1 96.06 67 ILE B N 1
ATOM 1695 C CA . ILE B 1 67 ? 4.82 6.984 4.691 1 96.06 67 ILE B CA 1
ATOM 1696 C C . ILE B 1 67 ? 6.035 7.465 5.484 1 96.06 67 ILE B C 1
ATOM 1698 O O . ILE B 1 67 ? 6.176 8.664 5.754 1 96.06 67 ILE B O 1
ATOM 1702 N N . SER B 1 68 ? 6.898 6.523 5.844 1 96.5 68 SER B N 1
ATOM 1703 C CA . SER B 1 68 ? 8.102 6.852 6.609 1 96.5 68 SER B CA 1
ATOM 1704 C C . SER B 1 68 ? 8.977 7.844 5.855 1 96.5 68 SER B C 1
ATOM 1706 O O . SER B 1 68 ? 9.492 8.797 6.441 1 96.5 68 SER B O 1
ATOM 1708 N N . ILE B 1 69 ? 9.102 7.613 4.566 1 97.06 69 ILE B N 1
ATOM 1709 C CA . ILE B 1 69 ? 9.945 8.453 3.729 1 97.06 69 ILE B CA 1
ATOM 1710 C C . ILE B 1 69 ? 9.352 9.859 3.641 1 97.06 69 ILE B C 1
ATOM 1712 O O . ILE B 1 69 ? 10.078 10.852 3.721 1 97.06 69 ILE B O 1
ATOM 1716 N N . TYR B 1 70 ? 8.109 9.93 3.451 1 95.75 70 TYR B N 1
ATOM 1717 C CA . TYR B 1 70 ? 7.434 11.219 3.365 1 95.75 70 TYR B CA 1
ATOM 1718 C C . TYR B 1 70 ? 7.594 12.008 4.66 1 95.75 70 TYR B C 1
ATOM 1720 O O . TYR B 1 70 ? 7.91 13.203 4.637 1 95.75 70 TYR B O 1
ATOM 1728 N N . ILE B 1 71 ? 7.32 11.328 5.77 1 94.62 71 ILE B N 1
ATOM 1729 C CA . ILE B 1 71 ? 7.441 11.953 7.078 1 94.62 71 ILE B CA 1
ATOM 1730 C C . ILE B 1 71 ? 8.867 12.461 7.277 1 94.62 71 ILE B C 1
ATOM 1732 O O . ILE B 1 71 ? 9.078 13.57 7.777 1 94.62 71 ILE B O 1
ATOM 1736 N N . ARG B 1 72 ? 9.852 11.617 6.926 1 94.25 72 ARG B N 1
ATOM 1737 C CA . ARG B 1 72 ? 11.242 12.016 7.066 1 94.25 72 ARG B CA 1
ATOM 1738 C C . ARG B 1 72 ? 11.547 13.258 6.238 1 94.25 72 ARG B C 1
ATOM 1740 O O . ARG B 1 72 ? 12.266 14.156 6.691 1 94.25 72 ARG B O 1
ATOM 1747 N N . HIS B 1 73 ? 11.031 13.32 5.035 1 93.56 73 HIS B N 1
ATOM 1748 C CA . HIS B 1 73 ? 11.188 14.5 4.199 1 93.56 73 HIS B CA 1
ATOM 1749 C C . HIS B 1 73 ? 10.609 15.742 4.879 1 93.56 73 HIS B C 1
ATOM 1751 O O . HIS B 1 73 ? 11.25 16.797 4.914 1 93.56 73 HIS B O 1
ATOM 1757 N N . LEU B 1 74 ? 9.398 15.609 5.457 1 92.25 74 LEU B N 1
ATOM 1758 C CA . LEU B 1 74 ? 8.758 16.719 6.148 1 92.25 74 LEU B CA 1
ATOM 1759 C C . LEU B 1 74 ? 9.594 17.172 7.348 1 92.25 74 LEU B C 1
ATOM 1761 O O . LEU B 1 74 ? 9.672 18.375 7.641 1 92.25 74 LEU B O 1
ATOM 1765 N N . GLN B 1 75 ? 10.109 16.219 8.023 1 90.81 75 GLN B N 1
ATOM 1766 C CA . GLN B 1 75 ? 10.953 16.531 9.172 1 90.81 75 GLN B CA 1
ATOM 1767 C C . GLN B 1 75 ? 12.164 17.359 8.758 1 90.81 75 GLN B C 1
ATOM 1769 O O . GLN B 1 75 ? 12.539 18.312 9.445 1 90.81 75 GLN B O 1
ATOM 1774 N N . ILE B 1 76 ? 12.781 16.984 7.699 1 90.31 76 ILE B N 1
ATOM 1775 C CA . ILE B 1 76 ? 13.953 17.703 7.195 1 90.31 76 ILE B CA 1
ATOM 1776 C C . ILE B 1 76 ? 13.555 19.109 6.797 1 90.31 76 ILE B C 1
ATOM 1778 O O . ILE B 1 76 ? 14.234 20.078 7.152 1 90.31 76 ILE B O 1
ATOM 1782 N N . VAL B 1 77 ? 12.453 19.203 6.098 1 88.19 77 VAL B N 1
ATOM 1783 C CA . VAL B 1 77 ? 11.977 20.5 5.637 1 88.19 77 VAL B CA 1
ATOM 1784 C C . VAL B 1 77 ? 11.633 21.375 6.836 1 88.19 77 VAL B C 1
ATOM 1786 O O . VAL B 1 77 ? 11.977 22.562 6.867 1 88.19 77 VAL B O 1
ATOM 1789 N N . ALA B 1 78 ? 10.961 20.797 7.773 1 86.88 78 ALA B N 1
ATOM 1790 C CA . ALA B 1 78 ? 10.586 21.547 8.977 1 86.88 78 ALA B CA 1
ATOM 1791 C C . ALA B 1 78 ? 11.812 21.984 9.758 1 86.88 78 ALA B C 1
ATOM 1793 O O . ALA B 1 78 ? 11.852 23.109 10.281 1 86.88 78 ALA B O 1
ATOM 1794 N N . TYR B 1 79 ? 12.773 21.094 9.859 1 85.62 79 TYR B N 1
ATOM 1795 C CA . TYR B 1 79 ? 13.992 21.391 10.609 1 85.62 79 TYR B CA 1
ATOM 1796 C C . TYR B 1 79 ? 14.766 22.531 9.953 1 85.62 79 TYR B C 1
ATOM 1798 O O . TYR B 1 79 ? 15.094 23.531 10.609 1 85.62 79 TYR B O 1
ATOM 1806 N N . TYR B 1 80 ? 15.016 22.5 8.719 1 83.12 80 TYR B N 1
ATOM 1807 C CA . TYR B 1 80 ? 15.883 23.469 8.039 1 83.12 80 TYR B CA 1
ATOM 1808 C C . TYR B 1 80 ? 15.133 24.766 7.758 1 83.12 80 TYR B C 1
ATOM 1810 O O . TYR B 1 80 ? 15.711 25.859 7.816 1 83.12 80 TYR B O 1
ATOM 1818 N N . GLU B 1 81 ? 13.898 24.625 7.359 1 80.62 81 GLU B N 1
ATOM 1819 C CA . GLU B 1 81 ? 13.133 25.828 7.059 1 80.62 81 GLU B CA 1
ATOM 1820 C C . GLU B 1 81 ? 12.719 26.562 8.336 1 80.62 81 GLU B C 1
ATOM 1822 O O . GLU B 1 81 ? 12.922 27.766 8.461 1 80.62 81 GLU B O 1
ATOM 1827 N N . ASP B 1 82 ? 12.117 25.875 9.18 1 76.06 82 ASP B N 1
ATOM 1828 C CA . ASP B 1 82 ? 11.516 26.5 10.344 1 76.06 82 ASP B CA 1
ATOM 1829 C C . ASP B 1 82 ? 12.57 26.828 11.406 1 76.06 82 ASP B C 1
ATOM 1831 O O . ASP B 1 82 ? 12.508 27.875 12.047 1 76.06 82 ASP B O 1
ATOM 1835 N N . HIS B 1 83 ? 13.539 25.906 11.508 1 76.31 83 HIS B N 1
ATOM 1836 C CA . HIS B 1 83 ? 14.438 26.078 12.641 1 76.31 83 HIS B CA 1
ATOM 1837 C C . HIS B 1 83 ? 15.648 26.922 12.25 1 76.31 83 HIS B C 1
ATOM 1839 O O . HIS B 1 83 ? 16.062 27.797 13.008 1 76.31 83 HIS B O 1
ATOM 1845 N N . LEU B 1 84 ? 16.047 26.641 11.047 1 74.19 84 LEU B N 1
ATOM 1846 C CA . LEU B 1 84 ? 17.281 27.344 10.664 1 74.19 84 LEU B CA 1
ATOM 1847 C C . LEU B 1 84 ? 16.969 28.516 9.75 1 74.19 84 LEU B C 1
ATOM 1849 O O . LEU B 1 84 ? 17.859 29.312 9.438 1 74.19 84 LEU B O 1
ATOM 1853 N N . HIS B 1 85 ? 15.617 28.641 9.391 1 78.19 85 HIS B N 1
ATOM 1854 C CA . HIS B 1 85 ? 15.148 29.703 8.523 1 78.19 85 HIS B CA 1
ATOM 1855 C C . HIS B 1 85 ? 15.945 29.766 7.223 1 78.19 85 HIS B C 1
ATOM 1857 O O . HIS B 1 85 ? 16.281 30.844 6.742 1 78.19 85 HIS B O 1
ATOM 1863 N N . TRP B 1 86 ? 16.344 28.594 6.902 1 72.19 86 TRP B N 1
ATOM 1864 C CA . TRP B 1 86 ? 17.094 28.531 5.645 1 72.19 86 TRP B CA 1
ATOM 1865 C C . TRP B 1 86 ? 16.141 28.656 4.453 1 72.19 86 TRP B C 1
ATOM 1867 O O . TRP B 1 86 ? 14.992 28.219 4.52 1 72.19 86 TRP B O 1
ATOM 1877 N N . GLU B 1 87 ? 16.469 29.5 3.41 1 76.06 87 GLU B N 1
ATOM 1878 C CA . GLU B 1 87 ? 15.703 29.547 2.17 1 76.06 87 GLU B CA 1
ATOM 1879 C C . GLU B 1 87 ? 15.742 28.203 1.451 1 76.06 87 GLU B C 1
ATOM 1881 O O . GLU B 1 87 ? 16.672 27.422 1.635 1 76.06 87 GLU B O 1
ATOM 1886 N N . ARG B 1 88 ? 14.602 27.875 0.962 1 73.81 88 ARG B N 1
ATOM 1887 C CA . ARG B 1 88 ? 14.586 26.656 0.155 1 73.81 88 ARG B CA 1
ATOM 1888 C C . ARG B 1 88 ? 15.781 26.609 -0.79 1 73.81 88 ARG B C 1
ATOM 1890 O O . ARG B 1 88 ? 15.867 27.406 -1.73 1 73.81 88 ARG B O 1
ATOM 1897 N N . THR B 1 89 ? 16.844 26.031 -0.383 1 82.5 89 THR B N 1
ATOM 1898 C CA . THR B 1 89 ? 18.125 25.938 -1.077 1 82.5 89 THR B CA 1
ATOM 1899 C C . THR B 1 89 ? 18.391 24.5 -1.521 1 82.5 89 THR B C 1
ATOM 1901 O O . THR B 1 89 ? 17.469 23.703 -1.68 1 82.5 89 THR B O 1
ATOM 1904 N N . ARG B 1 90 ? 19.578 24.219 -1.621 1 84.69 90 ARG B N 1
ATOM 1905 C CA . ARG B 1 90 ? 20.094 22.922 -2.09 1 84.69 90 ARG B CA 1
ATOM 1906 C C . ARG B 1 90 ? 19.625 21.797 -1.19 1 84.69 90 ARG B C 1
ATOM 1908 O O . ARG B 1 90 ? 19.359 20.688 -1.665 1 84.69 90 ARG B O 1
ATOM 1915 N N . TRP B 1 91 ? 19.391 22.141 0.052 1 85.25 91 TRP B N 1
ATOM 1916 C CA . TRP B 1 91 ? 19.016 21.078 0.991 1 85.25 91 TRP B CA 1
ATOM 1917 C C . TRP B 1 91 ? 17.609 20.578 0.714 1 85.25 91 TRP B C 1
ATOM 1919 O O . TRP B 1 91 ? 17.312 19.391 0.866 1 85.25 91 TRP B O 1
ATOM 1929 N N . TRP B 1 92 ? 16.766 21.5 0.339 1 90.62 92 TRP B N 1
ATOM 1930 C CA . TRP B 1 92 ? 15.391 21.125 0.023 1 90.62 92 TRP B CA 1
ATOM 1931 C C . TRP B 1 92 ? 15.344 20.203 -1.19 1 90.62 92 TRP B C 1
ATOM 1933 O O . TRP B 1 92 ? 14.648 19.188 -1.182 1 90.62 92 TRP B O 1
ATOM 1943 N N . TYR B 1 93 ? 16.125 20.609 -2.182 1 92 93 TYR B N 1
ATOM 1944 C CA . TYR B 1 93 ? 16.141 19.797 -3.395 1 92 93 TYR B CA 1
ATOM 1945 C C . TYR B 1 93 ? 16.75 18.422 -3.123 1 92 93 TYR B C 1
ATOM 1947 O O . TYR B 1 93 ? 16.281 17.422 -3.658 1 92 93 TYR B O 1
ATOM 1955 N N . ALA B 1 94 ? 17.734 18.438 -2.316 1 92.5 94 ALA B N 1
ATOM 1956 C CA . ALA B 1 94 ? 18.359 17.172 -1.959 1 92.5 94 ALA B CA 1
ATOM 1957 C C . ALA B 1 94 ? 17.375 16.266 -1.216 1 92.5 94 ALA B C 1
ATOM 1959 O O . ALA B 1 94 ? 17.266 15.07 -1.521 1 92.5 94 ALA B O 1
ATOM 1960 N N . SER B 1 95 ? 16.672 16.875 -0.308 1 94.44 95 SER B N 1
ATOM 1961 C CA . SER B 1 95 ? 15.695 16.094 0.452 1 94.44 95 SER B CA 1
ATOM 1962 C C . SER B 1 95 ? 14.562 15.609 -0.446 1 94.44 95 SER B C 1
ATOM 1964 O O . SER B 1 95 ? 14.102 14.469 -0.31 1 94.44 95 SER B O 1
ATOM 1966 N N . PHE B 1 96 ? 14.164 16.453 -1.325 1 95.44 96 PHE B N 1
ATOM 1967 C CA . PHE B 1 96 ? 13.094 16.109 -2.254 1 95.44 96 PHE B CA 1
ATOM 1968 C C . PHE B 1 96 ? 13.508 14.969 -3.172 1 95.44 96 PHE B C 1
ATOM 1970 O O . PHE B 1 96 ? 12.742 14.023 -3.389 1 95.44 96 PHE B O 1
ATOM 1977 N N . LEU B 1 97 ? 14.672 15.039 -3.682 1 96 97 LEU B N 1
ATOM 1978 C CA . LEU B 1 97 ? 15.18 14 -4.57 1 96 97 LEU B CA 1
ATOM 1979 C C . LEU B 1 97 ? 15.336 12.68 -3.826 1 96 97 LEU B C 1
ATOM 1981 O O . LEU B 1 97 ? 15.047 11.609 -4.379 1 96 97 LEU B O 1
ATOM 1985 N N . LEU B 1 98 ? 15.766 12.742 -2.646 1 96.38 98 LEU B N 1
ATOM 1986 C CA . LEU B 1 98 ? 15.883 11.539 -1.839 1 96.38 98 LEU B CA 1
ATOM 1987 C C . LEU B 1 98 ? 14.516 10.938 -1.558 1 96.38 98 LEU B C 1
ATOM 1989 O O . LEU B 1 98 ? 14.359 9.711 -1.524 1 96.38 98 LEU B O 1
ATOM 1993 N N . MET B 1 99 ? 13.578 11.797 -1.34 1 97.31 99 MET B N 1
ATOM 1994 C CA . MET B 1 99 ? 12.211 11.32 -1.148 1 97.31 99 MET B CA 1
ATOM 1995 C C . MET B 1 99 ? 11.727 10.562 -2.377 1 97.31 99 MET B C 1
ATOM 1997 O O . MET B 1 99 ? 11.141 9.477 -2.252 1 97.31 99 MET B O 1
ATOM 2001 N N . LEU B 1 100 ? 12 11.109 -3.525 1 97.5 100 LEU B N 1
ATOM 2002 C CA . LEU B 1 100 ? 11.602 10.453 -4.766 1 97.5 100 LEU B CA 1
ATOM 2003 C C . LEU B 1 100 ? 12.305 9.109 -4.922 1 97.5 100 LEU B C 1
ATOM 2005 O O . LEU B 1 100 ? 11.695 8.133 -5.375 1 97.5 100 LEU B O 1
ATOM 2009 N N . GLU B 1 101 ? 13.508 9.125 -4.602 1 97.38 101 GLU B N 1
ATOM 2010 C CA . GLU B 1 101 ? 14.266 7.879 -4.633 1 97.38 101 GLU B CA 1
ATOM 2011 C C . GLU B 1 101 ? 13.672 6.852 -3.674 1 97.38 101 GLU B C 1
ATOM 2013 O O . GLU B 1 101 ? 13.578 5.668 -4.008 1 97.38 101 GLU B O 1
ATOM 2018 N N . GLY B 1 102 ? 13.344 7.297 -2.471 1 97.44 102 GLY B N 1
ATOM 2019 C CA . GLY B 1 102 ? 12.688 6.406 -1.527 1 97.44 102 GLY B CA 1
ATOM 2020 C C . GLY B 1 102 ? 11.367 5.863 -2.041 1 97.44 102 GLY B C 1
ATOM 2021 O O . GLY B 1 102 ? 11.062 4.684 -1.854 1 97.44 102 GLY B O 1
ATOM 2022 N N . PHE B 1 103 ? 10.594 6.734 -2.67 1 97.69 103 PHE B N 1
ATOM 2023 C CA . PHE B 1 103 ? 9.328 6.305 -3.258 1 97.69 103 PHE B CA 1
ATOM 2024 C C . PHE B 1 103 ? 9.562 5.281 -4.359 1 97.69 103 PHE B C 1
ATOM 2026 O O . PHE B 1 103 ? 8.836 4.293 -4.461 1 97.69 103 PHE B O 1
ATOM 2033 N N . ALA B 1 104 ? 10.555 5.52 -5.168 1 97.69 104 ALA B N 1
ATOM 2034 C CA . ALA B 1 104 ? 10.906 4.562 -6.211 1 97.69 104 ALA B CA 1
ATOM 2035 C C . ALA B 1 104 ? 11.297 3.215 -5.613 1 97.69 104 ALA B C 1
ATOM 2037 O O . ALA B 1 104 ? 10.914 2.162 -6.129 1 97.69 104 ALA B O 1
ATOM 2038 N N . SER B 1 105 ? 12.039 3.301 -4.57 1 97.62 105 SER B N 1
ATOM 2039 C CA . SER B 1 105 ? 12.445 2.084 -3.875 1 97.62 105 SER B CA 1
ATOM 2040 C C . SER B 1 105 ? 11.242 1.332 -3.326 1 97.62 105 SER B C 1
ATOM 2042 O O . SER B 1 105 ? 11.188 0.102 -3.385 1 97.62 105 SER B O 1
ATOM 2044 N N . SER B 1 106 ? 10.336 2.023 -2.77 1 97.75 106 SER B N 1
ATOM 2045 C CA . SER B 1 106 ? 9.117 1.414 -2.252 1 97.75 106 SER B CA 1
ATOM 2046 C C . SER B 1 106 ? 8.297 0.773 -3.371 1 97.75 106 SER B C 1
ATOM 2048 O O . SER B 1 106 ? 7.73 -0.306 -3.191 1 97.75 106 SER B O 1
ATOM 2050 N N . LEU B 1 107 ? 8.234 1.442 -4.48 1 97.44 107 LEU B N 1
ATOM 2051 C CA . LEU B 1 107 ? 7.574 0.862 -5.645 1 97.44 107 LEU B CA 1
ATOM 2052 C C . LEU B 1 107 ? 8.281 -0.415 -6.09 1 97.44 107 LEU B C 1
ATOM 2054 O O . LEU B 1 107 ? 7.633 -1.376 -6.508 1 97.44 107 LEU B O 1
ATOM 2058 N N . GLY B 1 108 ? 9.578 -0.35 -6.086 1 97.62 108 GLY B N 1
ATOM 2059 C CA . GLY B 1 108 ? 10.344 -1.557 -6.363 1 97.62 108 GLY B CA 1
ATOM 2060 C C . GLY B 1 108 ? 9.961 -2.723 -5.469 1 97.62 108 GLY B C 1
ATOM 2061 O O . GLY B 1 108 ? 9.812 -3.852 -5.941 1 97.62 108 GLY B O 1
ATOM 2062 N N . LEU B 1 109 ? 9.82 -2.443 -4.18 1 96.62 109 LEU B N 1
ATOM 2063 C CA . LEU B 1 109 ? 9.391 -3.469 -3.234 1 96.62 109 LEU B CA 1
ATOM 2064 C C . LEU B 1 109 ? 8.023 -4.027 -3.617 1 96.62 109 LEU B C 1
ATOM 2066 O O . LEU B 1 109 ? 7.801 -5.238 -3.537 1 96.62 109 LEU B O 1
ATOM 2070 N N . SER B 1 110 ? 7.129 -3.189 -4.023 1 97 110 SER B N 1
ATOM 2071 C CA . SER B 1 110 ? 5.797 -3.598 -4.453 1 97 110 SER B CA 1
ATOM 2072 C C . SER B 1 110 ? 5.855 -4.461 -5.707 1 97 110 SER B C 1
ATOM 2074 O O . SER B 1 110 ? 5.105 -5.43 -5.836 1 97 110 SER B O 1
ATOM 2076 N N . LEU B 1 111 ? 6.719 -4.121 -6.609 1 95.69 111 LEU B N 1
ATOM 2077 C CA . LEU B 1 111 ? 6.898 -4.934 -7.805 1 95.69 111 LEU B CA 1
ATOM 2078 C C . LEU B 1 111 ? 7.383 -6.336 -7.445 1 95.69 111 LEU B C 1
ATOM 2080 O O . LEU B 1 111 ? 6.875 -7.328 -7.973 1 95.69 111 LEU B O 1
ATOM 2084 N N . VAL B 1 112 ? 8.367 -6.383 -6.566 1 93.56 112 VAL B N 1
ATOM 2085 C CA . VAL B 1 112 ? 8.891 -7.668 -6.121 1 93.56 112 VAL B CA 1
ATOM 2086 C C . VAL B 1 112 ? 7.785 -8.477 -5.449 1 93.56 112 VAL B C 1
ATOM 2088 O O . VAL B 1 112 ? 7.703 -9.695 -5.625 1 93.56 112 VAL B O 1
ATOM 2091 N N . ALA B 1 113 ? 6.949 -7.832 -4.746 1 93.56 113 ALA B N 1
ATOM 2092 C CA . ALA B 1 113 ? 5.875 -8.477 -3.998 1 93.56 113 ALA B CA 1
ATOM 2093 C C . ALA B 1 113 ? 4.82 -9.055 -4.938 1 93.56 113 ALA B C 1
ATOM 2095 O O . ALA B 1 113 ? 4.266 -10.125 -4.676 1 93.56 113 ALA B O 1
ATOM 2096 N N . ASN B 1 114 ? 4.57 -8.359 -6.02 1 93.19 114 ASN B N 1
ATOM 2097 C CA . ASN B 1 114 ? 3.42 -8.727 -6.848 1 93.19 114 ASN B CA 1
ATOM 2098 C C . ASN B 1 114 ? 3.846 -9.492 -8.094 1 93.19 114 ASN B C 1
ATOM 2100 O O . ASN B 1 114 ? 3.039 -10.203 -8.695 1 93.19 114 ASN B O 1
ATOM 2104 N N . PHE B 1 115 ? 5.062 -9.25 -8.539 1 91.62 115 PHE B N 1
ATOM 2105 C CA . PHE B 1 115 ? 5.617 -9.992 -9.664 1 91.62 115 PHE B CA 1
ATOM 2106 C C . PHE B 1 115 ? 6.613 -11.039 -9.18 1 91.62 115 PHE B C 1
ATOM 2108 O O . PHE B 1 115 ? 7.793 -10.734 -8.992 1 91.62 115 PHE B O 1
ATOM 2115 N N . ARG B 1 116 ? 6.109 -12.258 -9.078 1 84.56 116 ARG B N 1
ATOM 2116 C CA . ARG B 1 116 ? 6.945 -13.359 -8.609 1 84.56 116 ARG B CA 1
ATOM 2117 C C . ARG B 1 116 ? 7.996 -13.727 -9.656 1 84.56 116 ARG B C 1
ATOM 2119 O O . ARG B 1 116 ? 7.805 -13.484 -10.852 1 84.56 116 ARG B O 1
ATOM 2126 N N . GLU B 1 117 ? 9.055 -14.383 -9.148 1 81.19 117 GLU B N 1
ATOM 2127 C CA . GLU B 1 117 ? 10.156 -14.742 -10.031 1 81.19 117 GLU B CA 1
ATOM 2128 C C . GLU B 1 117 ? 9.711 -15.727 -11.109 1 81.19 117 GLU B C 1
ATOM 2130 O O . GLU B 1 117 ? 10.188 -15.672 -12.242 1 81.19 117 GLU B O 1
ATOM 2135 N N . ASN B 1 118 ? 8.734 -16.484 -10.781 1 78.38 118 ASN B N 1
ATOM 2136 C CA . ASN B 1 118 ? 8.273 -17.5 -11.719 1 78.38 118 ASN B CA 1
ATOM 2137 C C . ASN B 1 118 ? 7.16 -16.969 -12.617 1 78.38 118 ASN B C 1
ATOM 2139 O O . ASN B 1 118 ? 6.699 -17.656 -13.531 1 78.38 118 ASN B O 1
ATOM 2143 N N . ASP B 1 119 ? 6.715 -15.75 -12.453 1 82.12 119 ASP B N 1
ATOM 2144 C CA . ASP B 1 119 ? 5.703 -15.125 -13.297 1 82.12 119 ASP B CA 1
ATOM 2145 C C . ASP B 1 119 ? 6.348 -14.297 -14.414 1 82.12 119 ASP B C 1
ATOM 2147 O O . ASP B 1 119 ? 6.473 -14.773 -15.547 1 82.12 119 ASP B O 1
ATOM 2151 N N . VAL B 1 120 ? 6.738 -13.141 -14.086 1 85.94 120 VAL B N 1
ATOM 2152 C CA . VAL B 1 120 ? 7.434 -12.234 -14.992 1 85.94 120 VAL B CA 1
ATOM 2153 C C . VAL B 1 120 ? 8.766 -11.805 -14.383 1 85.94 120 VAL B C 1
ATOM 2155 O O . VAL B 1 120 ? 8.844 -10.781 -13.703 1 85.94 120 VAL B O 1
ATOM 2158 N N . ILE B 1 121 ? 9.859 -12.586 -14.734 1 87.19 121 ILE B N 1
ATOM 2159 C CA . ILE B 1 121 ? 11.156 -12.445 -14.078 1 87.19 121 ILE B CA 1
ATOM 2160 C C . ILE B 1 121 ? 11.734 -11.062 -14.359 1 87.19 121 ILE B C 1
ATOM 2162 O O . ILE B 1 121 ? 12.375 -10.461 -13.492 1 87.19 121 ILE B O 1
ATOM 2166 N N . ALA B 1 122 ? 11.469 -10.555 -15.492 1 90.81 122 ALA B N 1
ATOM 2167 C CA . ALA B 1 122 ? 12.031 -9.258 -15.867 1 90.81 122 ALA B CA 1
ATOM 2168 C C . ALA B 1 122 ? 11.523 -8.156 -14.938 1 90.81 122 ALA B C 1
ATOM 2170 O O . ALA B 1 122 ? 12.312 -7.332 -14.461 1 90.81 122 ALA B O 1
ATOM 2171 N N . VAL B 1 123 ? 10.242 -8.109 -14.68 1 92.81 123 VAL B N 1
ATOM 2172 C CA . VAL B 1 123 ? 9.656 -7.082 -13.82 1 92.81 123 VAL B CA 1
ATOM 2173 C C . VAL B 1 123 ? 10.102 -7.301 -12.375 1 92.81 123 VAL B C 1
ATOM 2175 O O . VAL B 1 123 ? 10.398 -6.34 -11.664 1 92.81 123 VAL B O 1
ATOM 2178 N N . HIS B 1 124 ? 10.211 -8.594 -12.008 1 92.19 124 HIS B N 1
ATOM 2179 C CA . HIS B 1 124 ? 10.703 -8.914 -10.672 1 92.19 124 HIS B CA 1
ATOM 2180 C C . HIS B 1 124 ? 12.109 -8.383 -10.453 1 92.19 124 HIS B C 1
ATOM 2182 O O . HIS B 1 124 ? 12.391 -7.758 -9.43 1 92.19 124 HIS B O 1
ATOM 2188 N N . MET B 1 125 ? 12.938 -8.602 -11.422 1 92.31 125 MET B N 1
ATOM 2189 C CA . MET B 1 125 ? 14.336 -8.203 -11.305 1 92.31 125 MET B CA 1
ATOM 2190 C C . MET B 1 125 ? 14.469 -6.684 -11.289 1 92.31 125 MET B C 1
ATOM 2192 O O . MET B 1 125 ? 15.281 -6.133 -10.539 1 92.31 125 MET B O 1
ATOM 2196 N N . VAL B 1 126 ? 13.695 -5.98 -12.078 1 94.88 126 VAL B N 1
ATOM 2197 C CA . VAL B 1 126 ? 13.68 -4.52 -12.039 1 94.88 126 VAL B CA 1
ATOM 2198 C C . VAL B 1 126 ? 13.25 -4.039 -10.664 1 94.88 126 VAL B C 1
ATOM 2200 O O . VAL B 1 126 ? 13.844 -3.117 -10.102 1 94.88 126 VAL B O 1
ATOM 2203 N N . GLY B 1 127 ? 12.188 -4.703 -10.18 1 95.75 127 GLY B N 1
ATOM 2204 C CA . GLY B 1 127 ? 11.734 -4.371 -8.836 1 95.75 127 GLY B CA 1
ATOM 2205 C C . GLY B 1 127 ? 12.789 -4.602 -7.77 1 95.75 127 GLY B C 1
ATOM 2206 O O . GLY B 1 127 ? 13.016 -3.742 -6.922 1 95.75 127 GLY B O 1
ATOM 2207 N N . ALA B 1 128 ? 13.445 -5.727 -7.836 1 94.12 128 ALA B N 1
ATOM 2208 C CA . ALA B 1 128 ? 14.469 -6.086 -6.852 1 94.12 128 ALA B CA 1
ATOM 2209 C C . ALA B 1 128 ? 15.625 -5.098 -6.883 1 94.12 128 ALA B C 1
ATOM 2211 O O . ALA B 1 128 ? 16.078 -4.617 -5.836 1 94.12 128 ALA B O 1
ATOM 2212 N N . LEU B 1 129 ? 16.047 -4.785 -8.07 1 95.12 129 LEU B N 1
ATOM 2213 C CA . LEU B 1 129 ? 17.172 -3.859 -8.219 1 95.12 129 L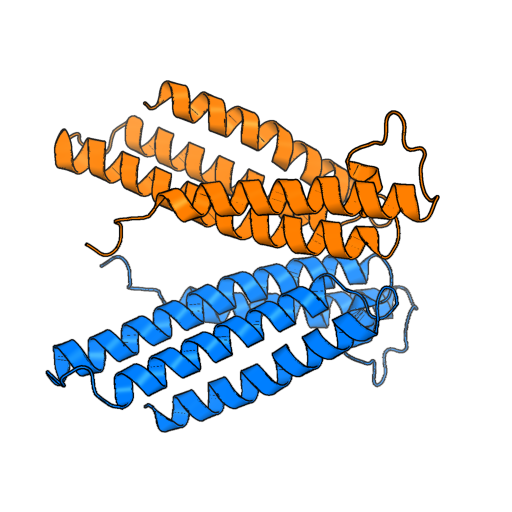EU B CA 1
ATOM 2214 C C . LEU B 1 129 ? 16.797 -2.471 -7.711 1 95.12 129 LEU B C 1
ATOM 2216 O O . LEU B 1 129 ? 17.562 -1.842 -6.984 1 95.12 129 LEU B O 1
ATOM 2220 N N . THR B 1 130 ? 15.641 -2.051 -8.078 1 96.62 130 THR B N 1
ATOM 2221 C CA . THR B 1 130 ? 15.172 -0.737 -7.652 1 96.62 130 THR B CA 1
ATOM 2222 C C . THR B 1 130 ? 15.008 -0.685 -6.137 1 96.62 130 THR B C 1
ATOM 222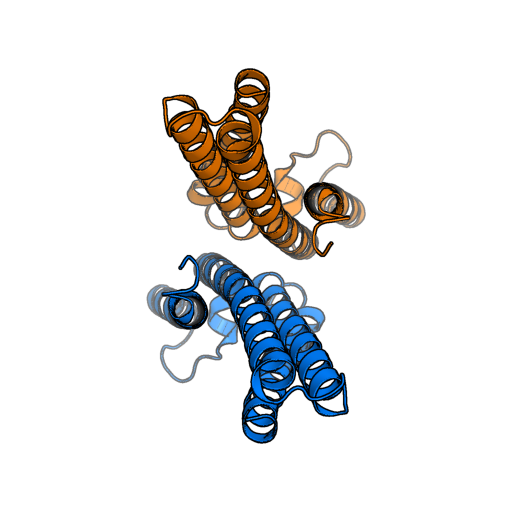4 O O . THR B 1 130 ? 15.367 0.309 -5.504 1 96.62 130 THR B O 1
ATOM 2227 N N . ALA B 1 131 ? 14.445 -1.703 -5.617 1 95.62 131 ALA B N 1
ATOM 2228 C CA . ALA B 1 131 ? 14.227 -1.753 -4.172 1 95.62 131 ALA B CA 1
ATOM 2229 C C . ALA B 1 131 ? 15.555 -1.764 -3.42 1 95.62 131 ALA B C 1
ATOM 2231 O O . ALA B 1 131 ? 15.773 -0.939 -2.529 1 95.62 131 ALA B O 1
ATOM 2232 N N . PHE B 1 132 ? 16.5 -2.645 -3.783 1 94.25 132 PHE B N 1
ATOM 2233 C CA . PHE B 1 132 ? 17.75 -2.838 -3.053 1 94.25 132 PHE B CA 1
ATOM 2234 C C . PHE B 1 132 ? 18.672 -1.65 -3.25 1 94.25 132 PHE B C 1
ATOM 2236 O O . PHE B 1 132 ? 19.141 -1.053 -2.279 1 94.25 132 PHE B O 1
ATOM 2243 N N . PHE B 1 133 ? 18.859 -1.268 -4.453 1 94.62 133 PHE B N 1
ATOM 2244 C CA . PHE B 1 133 ? 19.766 -0.155 -4.715 1 94.62 133 PHE B CA 1
ATOM 2245 C C . PHE B 1 133 ? 19.156 1.162 -4.25 1 94.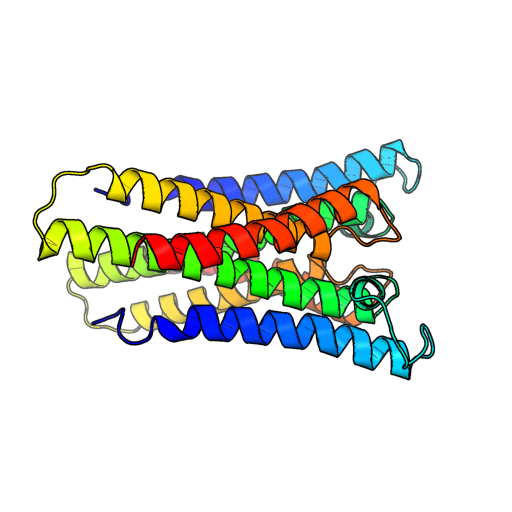62 133 PHE B C 1
ATOM 2247 O O . PHE B 1 133 ? 19.859 2.041 -3.76 1 94.62 133 PHE B O 1
ATOM 2254 N N . GLY B 1 134 ? 17.906 1.283 -4.418 1 95.38 134 GLY B N 1
ATOM 2255 C CA . GLY B 1 134 ? 17.234 2.482 -3.939 1 95.38 134 GLY B CA 1
ATOM 2256 C C . GLY B 1 134 ? 17.359 2.678 -2.439 1 95.38 134 GLY B C 1
ATOM 2257 O O . GLY B 1 134 ? 17.578 3.795 -1.97 1 95.38 134 GLY B O 1
ATOM 2258 N N . MET B 1 135 ? 17.219 1.621 -1.77 1 94.69 135 MET B N 1
ATOM 2259 C CA . MET B 1 135 ? 17.328 1.688 -0.315 1 94.69 135 MET B CA 1
ATOM 2260 C C . MET B 1 135 ? 18.734 2.107 0.101 1 94.69 135 MET B C 1
ATOM 2262 O O . MET B 1 135 ? 18.906 2.873 1.052 1 94.69 135 MET B O 1
ATOM 2266 N N . VAL B 1 136 ? 19.672 1.582 -0.563 1 94.62 136 VAL B N 1
ATOM 2267 C CA . VAL B 1 136 ? 21.062 1.921 -0.27 1 94.62 136 VAL B CA 1
ATOM 2268 C C . VAL B 1 136 ? 21.297 3.408 -0.527 1 94.62 136 VAL B C 1
ATOM 2270 O O . VAL B 1 136 ? 21.844 4.113 0.327 1 94.62 136 VAL B O 1
ATOM 2273 N N . ILE B 1 137 ? 20.891 3.854 -1.683 1 95.44 137 ILE B N 1
ATOM 2274 C CA . ILE B 1 137 ? 21.047 5.254 -2.059 1 95.44 137 ILE B CA 1
ATOM 2275 C C . ILE B 1 137 ? 20.328 6.148 -1.055 1 95.44 137 ILE B C 1
ATOM 2277 O O . ILE B 1 137 ? 20.891 7.148 -0.593 1 95.44 137 ILE B O 1
ATOM 2281 N N . TYR B 1 138 ? 19.141 5.766 -0.775 1 95.88 138 TYR B N 1
ATOM 2282 C CA . TYR B 1 138 ? 18.359 6.547 0.174 1 95.88 138 TYR B CA 1
ATOM 2283 C C . TYR B 1 138 ? 19.047 6.598 1.534 1 95.88 138 TYR B C 1
ATOM 2285 O O . TYR B 1 138 ? 19.156 7.668 2.141 1 95.88 138 TYR B O 1
ATOM 2293 N N . GLY B 1 139 ? 19.438 5.441 2.041 1 93.44 139 GLY B N 1
ATOM 2294 C CA . GLY B 1 139 ? 20.109 5.375 3.334 1 93.44 139 GLY B CA 1
ATOM 2295 C C . GLY B 1 139 ? 21.344 6.242 3.412 1 93.44 139 GLY B C 1
ATOM 2296 O O . GLY B 1 139 ? 21.516 7.008 4.363 1 93.44 139 GLY B O 1
ATOM 2297 N N . TRP B 1 140 ? 22.156 6.125 2.463 1 93 140 TRP B N 1
ATOM 2298 C CA . TRP B 1 140 ? 23.391 6.91 2.434 1 93 140 TRP B CA 1
ATOM 2299 C C . TRP B 1 140 ? 23.078 8.398 2.287 1 93 140 TRP B C 1
ATOM 2301 O O . TRP B 1 140 ? 23.766 9.234 2.875 1 93 140 TRP B O 1
ATOM 2311 N N . GLY B 1 141 ? 22.078 8.688 1.441 1 91.62 141 GLY B N 1
ATOM 2312 C CA . GLY B 1 141 ? 21.656 10.07 1.288 1 91.62 141 GLY B CA 1
ATOM 2313 C C . GLY B 1 141 ? 21.203 10.711 2.59 1 91.62 141 GLY B C 1
ATOM 2314 O O . GLY B 1 141 ? 21.484 11.883 2.84 1 91.62 141 GLY B O 1
ATOM 2315 N N . GLN B 1 142 ? 20.562 9.883 3.355 1 90.31 142 GLN B N 1
ATOM 2316 C CA . GLN B 1 142 ? 20.094 10.398 4.641 1 90.31 142 GLN B CA 1
ATOM 2317 C C . GLN B 1 142 ? 21.281 10.734 5.555 1 90.31 142 GLN B C 1
ATOM 2319 O O . GLN B 1 142 ? 21.188 11.641 6.379 1 90.31 142 GLN B O 1
ATOM 2324 N N . LEU B 1 143 ? 22.391 10.039 5.387 1 88.25 143 LEU B N 1
ATOM 2325 C CA . LEU B 1 143 ? 23.578 10.297 6.188 1 88.25 143 LEU B CA 1
ATOM 2326 C C . LEU B 1 143 ? 24.203 11.633 5.793 1 88.25 143 LEU B C 1
ATOM 2328 O O . LEU B 1 143 ? 24.766 12.328 6.641 1 88.25 143 LEU B O 1
ATOM 2332 N N . ILE B 1 144 ? 24.047 11.961 4.539 1 82.94 144 ILE B N 1
ATOM 2333 C CA . ILE B 1 144 ? 24.641 13.195 4.031 1 82.94 144 ILE B CA 1
ATOM 2334 C C . ILE B 1 144 ? 23.797 14.383 4.457 1 82.94 144 ILE B C 1
ATOM 2336 O O . ILE B 1 144 ? 24.328 15.445 4.793 1 82.94 144 ILE B O 1
ATOM 2340 N N . LEU B 1 145 ? 22.469 14.219 4.352 1 76.44 145 LEU B N 1
ATOM 2341 C CA . LEU B 1 145 ? 21.562 15.32 4.648 1 76.44 145 LEU B CA 1
ATOM 2342 C C . LEU B 1 145 ? 21.391 15.484 6.152 1 76.44 145 LEU B C 1
ATOM 2344 O O . LEU B 1 145 ? 20.719 16.422 6.605 1 76.44 145 LEU B O 1
ATOM 2348 N N . ARG B 1 146 ? 21.906 14.75 7.051 1 70.62 146 ARG B N 1
ATOM 2349 C CA . ARG B 1 146 ? 21.766 14.906 8.492 1 70.62 146 ARG B CA 1
ATOM 2350 C C . ARG B 1 146 ? 22.5 16.156 8.984 1 70.62 146 ARG B C 1
ATOM 2352 O O . ARG B 1 146 ? 23.562 16.5 8.453 1 70.62 146 ARG B O 1
#

Foldseek 3Di:
DVCPPLVVLLVLLVVLQCCLQVVLLVVCCVVPVDPNPPDDSLSSLADPPSVVSNLVSLLVSLVSQLVSLVVVLVVLCCCCCVPVVDPCDPLNVLSVVLSVLSNQLSVLSNQLSVQHCNHDVVSNVVSVCSNVVSVVVSVVSVVVSD/DVCPPLVVLLVLLVVLQCCLQVVLLVVCCVVPVDPNPPDDSLSSLADPPSVVSNLVSLLVSLVSQLVSLVVVLVVLCCCCCVPVVDPCDPLNVLSVVLSVLSNQLSVLSNQLSVQHCVHDVVSNVVSVCSNVVSVVVSVVSVVVSD

InterPro domains:
  IPR019402 CWH43-like, N-terminal domain [PF10277] (6-145)
  IPR050911 DRAM/TMEM150 Autophagy Modulator [PTHR21324] (8-145)

pLDDT: mean 86.96, std 11.35, range [38.28, 97.81]

Radius of gyration: 20.64 Å; Cα contacts (8 Å, |Δi|>4): 396; chains: 2; bounding box: 50×58×46 Å

Nearest PDB structures (foldseek):
  8tn1-assembly1_B  TM=4.952E-01  e=1.673E+00  synthetic construct
  8tn6-assembly1_C  TM=4.784E-01  e=1.757E+00  synthetic construct
  8tn1-assembly1_B  TM=4.947E-01  e=1.716E+00  synthetic construct
  8tn6-assembly1_C  TM=4.810E-01  e=1.800E+00  synthetic construct

Secondary structure (DSSP, 8-state):
-GGGGTTHHHHHHHHHHHHHHHHHHHHHHHTTSS-SSS--GGGGGTSTTHHHHHHHHHHHHHHHHHHHHHHHHHHHHHIIIIIT---S-HHHHHHHHHHHHHHHHHHHHHHHHHS-TTT-HHHHHHHHHHHHHHHHHHHHHHHHH-/-GGGGTTHHHHHHHHHHHHHHHHHHHHHHHTTSS-SSS--GGGGGTSTTHHHHHHHHHHHHHHHHHHHHHHHHHHHHIIIIIIT---S-HHHHHHHHHHHHHHHHHHHHHHHHHS-TTT-HHHHHHHHHHHHHHHHHHHHHHHHH-

Sequence (292 aa):
MVFKHLWIFPVTAVSFLLIGMFGGYIIGVGTGHYPAILPFISDGGAYKPEASIFGQFLNLAAFFYVISIYIRHLQIVAYYEDHLHWERTRWWYASFLLMLEGFASSLGLSLVANFRENDVIAVHMVGALTAFFGMVIYGWGQLILRMVFKHLWIFPVTAVSFLLIGMFGGYIIGVGTGHYPAILPFISDGGAYKPEASIFGQFLNLAAFFYVISIYIRHLQIVAYYEDHLHWERTRWWYASFLLMLEGFASSLGLSLVANFRENDVIAVHMVGALTAFFGMVIYGWGQLILR

Solvent-accessible surface area (backbone atoms only — not comparable to full-atom values): 13960 Å² total; per-residue (Å²): 124,87,73,75,61,65,65,55,33,50,51,49,14,52,50,27,36,48,47,9,55,49,45,5,38,54,48,30,37,72,73,63,75,42,64,82,73,85,62,57,78,62,55,16,33,53,45,82,58,22,18,27,50,17,14,42,26,24,38,51,12,22,53,28,40,40,52,34,38,52,52,51,38,50,49,52,49,48,47,41,38,69,71,63,62,45,66,91,44,70,63,49,54,50,42,50,52,40,36,51,40,36,44,48,13,26,50,11,35,32,33,36,31,32,25,27,59,79,57,42,44,68,57,14,51,53,9,46,49,34,22,55,51,25,48,51,53,33,54,54,47,50,66,68,72,102,124,87,75,75,61,65,68,54,33,49,51,48,13,51,49,27,36,48,49,11,53,50,46,6,38,52,48,31,38,73,73,62,76,44,63,80,73,84,61,57,79,61,56,16,32,53,46,80,59,22,17,28,51,18,14,42,26,25,37,52,12,22,53,28,40,41,51,35,38,50,51,53,39,50,50,51,49,47,47,42,36,70,70,63,60,44,70,90,45,70,65,51,54,51,43,50,51,40,37,52,39,37,44,48,12,25,50,12,34,32,32,38,30,31,24,26,58,80,58,42,44,68,57,15,49,52,10,46,48,35,23,54,53,24,47,51,53,32,54,53,48,50,65,68,74,101

Organism: Oesophagostomum dentatum (NCBI:txid61180)